Protein 5Y7F (pdb70)

Organism: Talaromyces thermophilus (NCBI:txid28565)

InterPro domains:
  IPR009448 UDP-glucose:Glycoprotein Glucosyltransferase [PTHR11226] (3-290)
  IPR029044 Nucleotide-diphospho-sugar transferases [G3DSA:3.90.550.10] (6-268)
  IPR029044 Nucleotide-diphospho-sugar transferases [SSF53448] (5-269)
  IPR040497 Glucosyltransferase 24, catalytic domain [PF18404] (5-272)

Structure (mmCIF, N/CA/C/O backbone):
data_5Y7F
#
_entry.id   5Y7F
#
_cell.length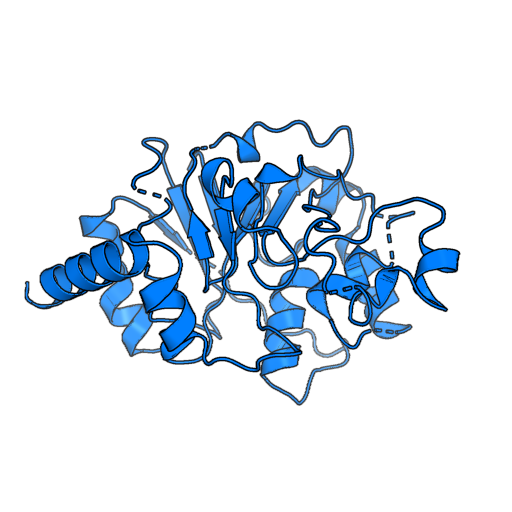_a   45.410
_cell.length_b   46.850
_cell.length_c   131.990
_cell.angle_alpha   90.00
_cell.angle_beta   90.00
_cell.angle_gamma   90.00
#
_symmetry.space_group_name_H-M   'P 21 21 21'
#
loop_
_entity.id
_entity.type
_entity.pdbx_description
1 polymer UGGT
2 non-polymer "URIDINE-5'-DIPHOSPHATE"
3 non-polymer 2-AMINO-2-HYDROXYMETHYL-PROPANE-1,3-DIOL
4 non-polymer 'CALCIUM ION'
5 water water
#
loop_
_atom_site.group_PDB
_atom_site.id
_atom_site.type_symbol
_atom_site.label_atom_id
_atom_site.label_alt_id
_atom_site.label_comp_id
_atom_site.label_asym_id
_atom_site.label_entity_id
_atom_site.label_seq_id
_atom_site.pdbx_PDB_ins_code
_atom_site.Cartn_x
_atom_site.Cartn_y
_atom_site.Cartn_z
_atom_site.occupancy
_atom_site.B_iso_or_equiv
_atom_site.auth_seq_id
_atom_site.auth_comp_id
_atom_site.auth_asym_id
_atom_site.auth_atom_id
_atom_site.pdbx_PDB_model_num
ATOM 1 N N . ALA A 1 3 ? -6.504 19.065 16.347 1.00 16.03 1190 ALA A N 1
ATOM 2 C CA . ALA A 1 3 ? -6.765 17.935 15.418 1.00 14.50 1190 ALA A CA 1
ATOM 3 C C . ALA A 1 3 ? -7.125 16.707 16.214 1.00 13.02 1190 ALA A C 1
ATOM 4 O O . ALA A 1 3 ? -6.668 16.540 17.363 1.00 14.76 1190 ALA A O 1
ATOM 6 N N . ASP A 1 4 ? -7.911 15.832 15.600 1.00 10.96 1191 ASP A N 1
ATOM 7 C CA . ASP A 1 4 ? -8.360 14.594 16.230 1.00 12.12 1191 ASP A CA 1
ATOM 8 C C . ASP A 1 4 ? -7.174 13.642 16.508 1.00 10.96 1191 ASP A C 1
ATOM 9 O O . ASP A 1 4 ? -7.134 12.957 17.546 1.00 12.14 1191 ASP A O 1
ATOM 14 N N . ILE A 1 5 ? -6.265 13.546 15.538 1.00 9.41 1192 ILE A N 1
ATOM 15 C CA . ILE A 1 5 ? -5.100 12.668 15.582 1.00 9.16 1192 ILE A CA 1
ATOM 16 C C . ILE A 1 5 ? -3.863 13.566 15.574 1.00 9.57 1192 ILE A C 1
ATOM 17 O O . ILE A 1 5 ? -3.730 14.459 14.757 1.00 10.35 1192 ILE A O 1
ATOM 22 N N . ASN A 1 6 ? -2.980 13.328 16.539 1.00 9.18 1193 ASN A N 1
ATOM 23 C CA . ASN A 1 6 ? -1.721 14.059 16.676 1.00 8.60 1193 ASN A CA 1
ATOM 24 C C . ASN A 1 6 ? -0.589 13.066 16.699 1.00 8.31 1193 ASN A C 1
ATOM 25 O O . ASN A 1 6 ? -0.502 12.227 17.606 1.00 9.74 1193 ASN A O 1
ATOM 30 N N . ILE A 1 7 ? 0.294 13.163 15.692 1.00 8.09 1194 ILE A N 1
ATOM 31 C CA . ILE A 1 7 ? 1.405 12.227 15.517 1.00 8.82 1194 ILE A CA 1
ATOM 32 C C . ILE A 1 7 ? 2.701 13.028 15.513 1.00 9.23 1194 ILE A C 1
ATOM 33 O O . ILE A 1 7 ? 2.799 14.079 14.877 1.00 10.12 1194 ILE A O 1
ATOM 38 N N . PHE A 1 8 ? 3.687 12.498 16.237 1.00 9.29 1195 PHE A N 1
ATOM 39 C CA . PHE A 1 8 ? 5.036 13.013 16.293 1.00 11.18 1195 PHE A CA 1
ATOM 40 C C . PHE A 1 8 ? 5.984 12.006 15.651 1.00 9.12 1195 PHE A C 1
ATOM 41 O O . PHE A 1 8 ? 5.811 10.809 15.806 1.00 8.53 1195 PHE A O 1
ATOM 49 N N . SER A 1 9 ? 6.944 12.473 14.857 1.00 9.38 1196 SER A N 1
ATOM 50 C CA . SER A 1 9 ? 7.967 11.593 14.320 1.00 10.27 1196 SER A CA 1
ATOM 51 C C . SER A 1 9 ? 9.242 12.392 14.145 1.00 12.60 1196 SER A C 1
ATOM 52 O O . SER A 1 9 ? 9.254 13.634 14.356 1.00 14.80 1196 SER A O 1
ATOM 55 N N . VAL A 1 10 ? 10.313 11.706 13.751 1.00 12.74 1197 VAL A N 1
ATOM 56 C CA . VAL A 1 10 ? 11.606 12.339 13.480 1.00 12.74 1197 VAL A CA 1
ATOM 57 C C . VAL A 1 10 ? 12.152 11.736 12.207 1.00 12.82 1197 VAL A C 1
ATOM 58 O O . VAL A 1 10 ? 12.028 10.541 12.019 1.00 11.86 1197 VAL A O 1
ATOM 62 N N . ALA A 1 11 ? 12.778 12.547 11.364 1.00 12.92 1198 ALA A N 1
ATOM 63 C CA . ALA A 1 11 ? 13.550 12.067 10.238 1.00 13.91 1198 ALA A CA 1
ATOM 64 C C . ALA A 1 11 ? 14.846 12.846 10.179 1.00 15.41 1198 ALA A C 1
ATOM 65 O O . ALA A 1 11 ? 14.878 14.050 9.907 1.00 19.71 1198 ALA A O 1
ATOM 67 N N . SER A 1 12 ? 15.913 12.129 10.435 1.00 13.07 1199 SER A N 1
ATOM 68 C CA . SER A 1 12 ? 17.246 12.636 10.299 1.00 12.58 1199 SER A CA 1
ATOM 69 C C . SER A 1 12 ? 17.943 11.675 9.337 1.00 12.38 1199 SER A C 1
ATOM 70 O O . SER A 1 12 ? 18.133 10.503 9.636 1.00 14.43 1199 SER A O 1
ATOM 73 N N . GLY A 1 13 ? 18.235 12.164 8.130 1.00 11.69 1200 GLY A N 1
ATOM 74 C CA . GLY A 1 13 ? 18.816 11.346 7.050 1.00 11.84 1200 GLY A CA 1
ATOM 75 C C . GLY A 1 13 ? 17.866 11.330 5.874 1.00 11.27 1200 GLY A C 1
ATOM 76 O O . GLY A 1 13 ? 16.627 11.434 6.017 1.00 11.79 1200 GLY A O 1
ATOM 77 N N . HIS A 1 14 ? 18.445 11.260 4.692 1.00 10.50 1201 HIS A N 1
ATOM 78 C CA . HIS A 1 14 ? 17.696 11.359 3.430 1.00 10.12 1201 HIS A CA 1
ATOM 79 C C . HIS A 1 14 ? 16.623 10.280 3.303 1.00 9.94 1201 HIS A C 1
ATOM 80 O O . HIS A 1 14 ? 15.457 10.579 2.960 1.00 10.14 1201 HIS A O 1
ATOM 87 N N . LEU A 1 15 ? 17.010 9.041 3.517 1.00 9.61 1202 LEU A N 1
ATOM 88 C CA . LEU A 1 15 ? 16.076 7.924 3.391 1.00 10.27 1202 LEU A CA 1
ATOM 89 C C . LEU A 1 15 ? 14.972 8.048 4.435 1.00 10.03 1202 LEU A C 1
ATOM 90 O O . LEU A 1 15 ? 13.807 7.791 4.119 1.00 9.07 1202 LEU A O 1
ATOM 95 N N . TYR A 1 16 ? 15.308 8.371 5.681 1.00 9.73 1203 TYR A N 1
ATOM 96 C CA . TYR A 1 16 ? 14.245 8.594 6.692 1.00 9.31 1203 TYR A CA 1
ATOM 97 C C . TYR A 1 16 ? 13.292 9.686 6.312 1.00 9.30 1203 TYR A C 1
ATOM 98 O O . TYR A 1 16 ? 12.109 9.554 6.590 1.00 9.28 1203 TYR A O 1
ATOM 107 N N . GLU A 1 17 ? 13.760 10.751 5.666 1.00 8.37 1204 GLU A N 1
ATOM 108 C CA . GLU A 1 17 ? 12.849 11.798 5.196 1.00 9.21 1204 GLU A CA 1
ATOM 109 C C . GLU A 1 17 ? 11.925 11.271 4.121 1.00 9.44 1204 GLU A C 1
ATOM 110 O O . GLU A 1 17 ? 10.718 11.561 4.115 1.00 9.17 1204 GLU A O 1
ATOM 116 N N . ARG A 1 18 ? 12.463 10.483 3.192 1.00 9.31 1205 ARG A N 1
ATOM 117 C CA . ARG A 1 18 ? 11.650 9.920 2.125 1.00 8.96 1205 ARG A CA 1
ATOM 118 C C . ARG A 1 18 ? 10.565 9.005 2.732 1.00 8.96 1205 ARG A C 1
ATOM 119 O O . ARG A 1 18 ? 9.380 9.034 2.355 1.00 9.74 1205 ARG A O 1
ATOM 135 N N . LEU A 1 20 ? 9.423 9.114 5.860 1.00 7.87 1207 LEU A N 1
ATOM 136 C CA . LEU A 1 20 ? 8.494 9.898 6.671 1.00 8.49 1207 LEU A CA 1
ATOM 137 C C . LEU A 1 20 ? 7.375 10.471 5.803 1.00 8.52 1207 LEU A C 1
ATOM 138 O O . LEU A 1 20 ? 6.215 10.435 6.197 1.00 7.67 1207 LEU A O 1
ATOM 143 N N . ASN A 1 21 ? 7.687 10.992 4.626 1.00 8.60 1208 ASN A N 1
ATOM 144 C CA . ASN A 1 21 ? 6.635 11.500 3.766 1.00 8.68 1208 ASN A CA 1
ATOM 145 C C . ASN A 1 21 ? 5.649 10.381 3.446 1.00 7.96 1208 ASN A C 1
ATOM 146 O O . ASN A 1 21 ? 4.435 10.617 3.434 1.00 8.27 1208 ASN A O 1
ATOM 151 N N . ILE A 1 22 ? 6.147 9.193 3.160 1.00 7.25 1209 ILE A N 1
ATOM 152 C CA . ILE A 1 22 ? 5.303 8.036 2.866 1.00 7.50 1209 ILE A CA 1
ATOM 153 C C . ILE A 1 22 ? 4.469 7.638 4.081 1.00 8.37 1209 ILE A C 1
ATOM 154 O O . ILE A 1 22 ? 3.286 7.299 3.926 1.00 8.98 1209 ILE A O 1
ATOM 175 N N . VAL A 1 25 ? 1.561 10.063 4.340 1.00 8.30 1212 VAL A N 1
ATOM 176 C CA . VAL A 1 25 ? 0.578 9.738 3.324 1.00 8.12 1212 VAL A CA 1
ATOM 177 C C . VAL A 1 25 ? -0.213 8.511 3.754 1.00 8.24 1212 VAL A C 1
ATOM 178 O O . VAL A 1 25 ? -1.473 8.503 3.613 1.00 8.62 1212 VAL A O 1
ATOM 182 N N . SER A 1 26 ? 0.450 7.481 4.244 1.00 7.92 1213 SER A N 1
ATOM 183 C CA . SER A 1 26 ? -0.248 6.269 4.645 1.00 8.50 1213 SER A CA 1
ATOM 184 C C . SER A 1 26 ? -1.302 6.543 5.735 1.00 9.48 1213 SER A C 1
ATOM 185 O O . SER A 1 26 ? -2.393 5.925 5.725 1.00 9.63 1213 SER A O 1
ATOM 188 N N . VAL A 1 27 ? -1.002 7.451 6.661 1.00 7.90 1214 VAL A N 1
ATOM 189 C CA . VAL A 1 27 ? -1.991 7.851 7.661 1.00 8.58 1214 VAL A CA 1
ATOM 190 C C . VAL A 1 27 ? -3.227 8.427 6.986 1.00 8.48 1214 VAL A C 1
ATOM 191 O O . VAL A 1 27 ? -4.367 8.077 7.321 1.00 9.44 1214 VAL A O 1
ATOM 203 N N . LYS A 1 29 ? -4.353 8.123 4.014 1.00 9.20 1216 LYS A N 1
ATOM 204 C CA . LYS A 1 29 ? -5.103 7.142 3.187 1.00 11.21 1216 LYS A CA 1
ATOM 205 C C . LYS A 1 29 ? -6.086 6.341 4.004 1.00 10.60 1216 LYS A C 1
ATOM 206 O O . LYS A 1 29 ? -7.006 5.712 3.453 1.00 11.95 1216 LYS A O 1
ATOM 212 N N . HIS A 1 30 ? -5.897 6.296 5.327 1.00 9.89 1217 HIS A N 1
ATOM 213 C CA . HIS A 1 30 ? -6.649 5.403 6.223 1.00 10.41 1217 HIS A CA 1
ATOM 214 C C . HIS A 1 30 ? -7.455 6.116 7.295 1.00 9.43 1217 HIS A C 1
ATOM 215 O O . HIS A 1 30 ? -8.008 5.460 8.175 1.00 11.25 1217 HIS A O 1
ATOM 222 N N . THR A 1 31 ? -7.571 7.437 7.220 1.00 8.56 1218 THR A N 1
ATOM 223 C CA . THR A 1 31 ? -8.459 8.184 8.100 1.00 9.85 1218 THR A CA 1
ATOM 224 C C . THR A 1 31 ? -9.056 9.357 7.378 1.00 10.66 1218 THR A C 1
ATOM 225 O O . THR A 1 31 ? -8.457 9.906 6.438 1.00 11.91 1218 THR A O 1
ATOM 229 N N . LYS A 1 32 ? -10.251 9.735 7.824 1.00 10.69 1219 LYS A N 1
ATOM 230 C CA . LYS A 1 32 ? -10.842 11.000 7.412 1.00 10.91 1219 LYS A CA 1
ATOM 231 C C . LYS A 1 32 ? -11.064 11.920 8.609 1.00 10.64 1219 LYS A C 1
ATOM 232 O O . LYS A 1 32 ? -11.672 12.983 8.498 1.00 12.57 1219 LYS A O 1
ATOM 238 N N . HIS A 1 33 ? -10.489 11.545 9.748 1.00 10.00 1220 HIS A N 1
ATOM 239 C CA . HIS A 1 33 ? -10.356 12.434 10.874 1.00 11.45 1220 HIS A CA 1
ATOM 240 C C . HIS A 1 33 ? -9.306 13.487 10.570 1.00 11.01 1220 HIS A C 1
ATOM 241 O O . HIS A 1 33 ? -8.443 13.313 9.672 1.00 12.33 1220 HIS A O 1
ATOM 248 N N . SER A 1 34 ? -9.356 14.585 11.294 1.00 11.91 1221 SER A N 1
ATOM 249 C CA . SER A 1 34 ? -8.307 15.594 11.179 1.00 10.82 1221 SER A CA 1
ATOM 250 C C . SER A 1 34 ? -7.000 15.072 11.797 1.00 10.64 1221 SER A C 1
ATOM 251 O O . SER A 1 34 ? -7.009 14.376 12.809 1.00 10.16 1221 SER A O 1
ATOM 254 N N . VAL A 1 35 ? -5.886 15.488 11.193 1.00 9.92 1222 VAL A N 1
ATOM 255 C CA . VAL A 1 35 ? -4.556 15.012 11.565 1.00 9.97 1222 VAL A CA 1
ATOM 256 C C . VAL A 1 35 ? -3.602 16.181 11.648 1.00 9.61 1222 VAL A C 1
ATOM 257 O O . VAL A 1 35 ? -3.530 16.995 10.710 1.00 9.86 1222 VAL A O 1
ATOM 261 N N . LYS A 1 36 ? -2.840 16.215 12.744 1.00 9.02 1223 LYS A N 1
ATOM 262 C CA . LYS A 1 36 ? -1.724 17.142 12.907 1.00 9.42 1223 LYS A CA 1
ATOM 263 C C . LYS A 1 36 ? -0.451 16.368 13.151 1.00 9.60 1223 LYS A C 1
ATOM 264 O O . LYS A 1 36 ? -0.414 15.489 14.014 1.00 9.23 1223 LYS A O 1
ATOM 270 N N . PHE A 1 37 ? 0.599 16.719 12.390 1.00 9.09 1224 PHE A N 1
ATOM 271 C CA . PHE A 1 37 ? 1.939 16.174 12.608 1.00 9.00 1224 PHE A CA 1
ATOM 272 C C . PHE A 1 37 ? 2.800 17.173 13.352 1.00 9.37 1224 PHE A C 1
ATOM 273 O O . PHE A 1 37 ? 2.728 18.378 13.078 1.00 10.92 1224 PHE A O 1
ATOM 281 N N . TRP A 1 38 ? 3.598 16.653 14.276 1.00 9.20 1225 TRP A N 1
ATOM 282 C CA . TRP A 1 38 ? 4.487 17.449 15.102 1.00 10.13 1225 TRP A CA 1
ATOM 283 C C . TRP A 1 38 ? 5.907 17.011 14.852 1.00 10.57 1225 TRP A C 1
ATOM 284 O O . TRP A 1 38 ? 6.228 15.823 14.934 1.00 11.48 1225 TRP A O 1
ATOM 295 N N . PHE A 1 39 ? 6.767 17.989 14.551 1.00 11.39 1226 PHE A N 1
ATOM 296 C CA . PHE A 1 39 ? 8.151 17.739 14.211 1.00 14.08 1226 PHE A CA 1
ATOM 297 C C . PHE A 1 39 ? 9.088 18.593 15.075 1.00 13.46 1226 PHE A C 1
ATOM 298 O O . PHE A 1 39 ? 8.738 19.684 15.505 1.00 16.80 1226 PHE A O 1
ATOM 306 N N . ILE A 1 40 ? 10.264 18.086 15.304 1.00 15.70 1227 ILE A N 1
ATOM 307 C CA . ILE A 1 40 ? 11.240 18.794 16.123 1.00 15.32 1227 ILE A CA 1
ATOM 308 C C . ILE A 1 40 ? 12.108 19.604 15.151 1.00 13.93 1227 ILE A C 1
ATOM 309 O O . ILE A 1 40 ? 12.741 18.996 14.285 1.00 15.30 1227 ILE A O 1
ATOM 314 N N . GLU A 1 41 ? 12.145 20.933 15.344 1.00 14.98 1228 GLU A N 1
ATOM 315 C CA . GLU A 1 41 ? 12.816 21.891 14.451 1.00 16.94 1228 GLU A CA 1
ATOM 316 C C . GLU A 1 41 ? 14.243 21.451 14.071 1.00 19.19 1228 GLU A C 1
ATOM 317 O O . GLU A 1 41 ? 14.566 21.376 12.883 1.00 21.65 1228 GLU A O 1
ATOM 323 N N . GLN A 1 42 ? 15.022 21.032 15.064 1.00 19.55 1229 GLN A N 1
ATOM 324 C CA . GLN A 1 42 ? 16.472 20.732 14.877 1.00 24.98 1229 GLN A CA 1
ATOM 325 C C . GLN A 1 42 ? 16.688 19.651 13.808 1.00 25.02 1229 GLN A C 1
ATOM 326 O O . GLN A 1 42 ? 17.684 19.669 13.046 1.00 25.08 1229 GLN A O 1
ATOM 332 N N . PHE A 1 43 ? 15.708 18.733 13.736 1.00 19.27 1230 PHE A N 1
ATOM 333 C CA . PHE A 1 43 ? 15.742 17.602 12.821 1.00 18.93 1230 PHE A CA 1
ATOM 334 C C . PHE A 1 43 ? 14.988 17.831 11.523 1.00 18.99 1230 PHE A C 1
ATOM 335 O O . PHE A 1 43 ? 14.699 16.874 10.824 1.00 17.63 1230 PHE A O 1
ATOM 343 N N . LEU A 1 44 ? 14.679 19.087 11.193 1.00 16.11 1231 LEU A N 1
ATOM 344 C CA . LEU A 1 44 ? 14.092 19.433 9.890 1.00 17.76 1231 LEU A CA 1
ATOM 345 C C . LEU A 1 44 ? 15.185 20.016 8.960 1.00 18.75 1231 LEU A C 1
ATOM 346 O O . LEU A 1 44 ? 15.787 21.052 9.279 1.00 21.80 1231 LEU A O 1
ATOM 351 N N . SER A 1 45 ? 15.441 19.326 7.848 1.00 17.01 1232 SER A N 1
ATOM 352 C CA . SER A 1 45 ? 16.357 19.781 6.792 1.00 15.81 1232 SER A CA 1
ATOM 353 C C . SER A 1 45 ? 15.746 20.793 5.835 1.00 14.48 1232 SER A C 1
ATOM 354 O O . SER A 1 45 ? 14.524 20.887 5.739 1.00 14.03 1232 SER A O 1
ATOM 357 N N . PRO A 1 46 ? 16.583 21.526 5.076 1.00 12.98 1233 PRO A N 1
ATOM 358 C CA . PRO A 1 46 ? 15.994 22.520 4.181 1.00 13.05 1233 PRO A CA 1
ATOM 359 C C . PRO A 1 46 ? 15.105 21.924 3.110 1.00 12.71 1233 PRO A C 1
ATOM 360 O O . PRO A 1 46 ? 14.020 22.485 2.862 1.00 13.90 1233 PRO A O 1
ATOM 364 N N . SER A 1 47 ? 15.503 20.778 2.532 1.00 13.55 1234 SER A N 1
ATOM 365 C CA . SER A 1 47 ? 14.692 20.141 1.497 1.00 15.50 1234 SER A CA 1
ATOM 366 C C . SER A 1 47 ? 13.333 19.725 2.069 1.00 14.26 1234 SER A C 1
ATOM 367 O O . SER A 1 47 ? 12.291 19.942 1.441 1.00 14.40 1234 SER A O 1
ATOM 370 N N . PHE A 1 48 ? 13.340 19.142 3.253 1.00 12.81 1235 PHE A N 1
ATOM 371 C CA . PHE A 1 48 ? 12.100 18.618 3.826 1.00 12.45 1235 PHE A CA 1
ATOM 372 C C . PHE A 1 48 ? 11.165 19.762 4.160 1.00 11.81 1235 PHE A C 1
ATOM 373 O O . PHE A 1 48 ? 9.960 19.694 3.889 1.00 12.01 1235 PHE A O 1
ATOM 381 N N . LYS A 1 49 ? 11.707 20.818 4.745 1.00 12.83 1236 LYS A N 1
ATOM 382 C CA . LYS A 1 49 ? 10.924 21.983 5.079 1.00 13.82 1236 LYS A CA 1
ATOM 383 C C . LYS A 1 49 ? 10.299 22.646 3.866 1.00 15.60 1236 LYS A C 1
ATOM 384 O O . LYS A 1 49 ? 9.174 23.168 3.957 1.00 16.65 1236 LYS A O 1
ATOM 390 N N . LYS A 1 50 ? 11.034 22.653 2.759 1.00 14.77 1237 LYS A N 1
ATOM 391 C CA . LYS A 1 50 ? 10.537 23.239 1.513 1.00 16.28 1237 LYS A CA 1
ATOM 392 C C . LYS A 1 50 ? 9.319 22.477 0.963 1.00 14.16 1237 LYS A C 1
ATOM 393 O O . LYS A 1 50 ? 8.355 23.103 0.489 1.00 16.08 1237 LYS A O 1
ATOM 399 N N . PHE A 1 51 ? 9.378 21.142 1.038 1.00 11.81 1238 PHE A N 1
ATOM 400 C CA . PHE A 1 51 ? 8.361 20.289 0.441 1.00 13.02 1238 PHE A CA 1
ATOM 401 C C . PHE A 1 51 ? 7.135 20.142 1.349 1.00 12.50 1238 PHE A C 1
ATOM 402 O O . PHE A 1 51 ? 6.020 19.961 0.857 1.00 12.82 1238 PHE A O 1
ATOM 410 N N . LEU A 1 52 ? 7.332 20.283 2.656 1.00 11.48 1239 LEU A N 1
ATOM 411 C CA . LEU A 1 52 ? 6.297 19.976 3.631 1.00 12.51 1239 LEU A CA 1
ATOM 412 C C . LEU A 1 52 ? 4.978 20.726 3.398 1.00 12.85 1239 LEU A C 1
ATOM 413 O O . LEU A 1 52 ? 3.910 20.097 3.420 1.00 12.05 1239 LEU A O 1
ATOM 418 N N . PRO A 1 53 ? 5.019 22.034 3.139 1.00 12.16 1240 PRO A N 1
ATOM 419 C CA . PRO A 1 53 ? 3.731 22.722 2.917 1.00 13.77 1240 PRO A CA 1
ATOM 420 C C . PRO A 1 53 ? 2.991 22.177 1.711 1.00 13.09 1240 PRO A C 1
ATOM 421 O O . PRO A 1 53 ? 1.741 22.177 1.734 1.00 15.16 1240 PRO A O 1
ATOM 425 N N . HIS A 1 54 ? 3.702 21.766 0.663 1.00 12.56 1241 HIS A N 1
ATOM 426 C CA . HIS A 1 54 ? 3.034 21.165 -0.503 1.00 13.02 1241 HIS A CA 1
ATOM 427 C C . HIS A 1 54 ? 2.355 19.859 -0.120 1.00 12.58 1241 HIS A C 1
ATOM 428 O O . HIS A 1 54 ? 1.230 19.562 -0.543 1.00 12.42 1241 HIS A O 1
ATOM 435 N N . LEU A 1 55 ? 3.037 19.049 0.661 1.00 12.07 1242 LEU A N 1
ATOM 436 C CA . LEU A 1 55 ? 2.475 17.781 1.106 1.00 11.69 1242 LEU A CA 1
ATOM 437 C C . LEU A 1 55 ? 1.227 18.071 1.940 1.00 11.87 1242 LEU A C 1
ATOM 438 O O . LEU A 1 55 ? 0.202 17.364 1.820 1.00 12.06 1242 LEU A O 1
ATOM 443 N N . ALA A 1 56 ? 1.294 19.073 2.813 1.00 11.62 1243 ALA A N 1
ATOM 444 C CA . ALA A 1 56 ? 0.143 19.441 3.659 1.00 12.61 1243 ALA A CA 1
ATOM 445 C C . ALA A 1 56 ? -1.079 19.888 2.857 1.00 13.52 1243 ALA A C 1
ATOM 446 O O . ALA A 1 56 ? -2.203 19.497 3.173 1.00 14.39 1243 ALA A O 1
ATOM 448 N N . LYS A 1 57 ? -0.868 20.686 1.819 1.00 13.07 1244 LYS A N 1
ATOM 449 C CA . LYS A 1 57 ? -1.980 21.185 1.009 1.00 14.86 1244 LYS A CA 1
ATOM 450 C C . LYS A 1 57 ? -2.581 20.103 0.148 1.00 15.17 1244 LYS A C 1
ATOM 451 O O . LYS A 1 57 ? -3.737 20.215 -0.247 1.00 19.83 1244 LYS A O 1
ATOM 457 N N . GLU A 1 58 ? -1.826 19.056 -0.158 1.00 11.56 1245 GLU A N 1
ATOM 458 C CA . GLU A 1 58 ? -2.308 17.944 -0.948 1.00 10.88 1245 GLU A CA 1
ATOM 459 C C . GLU A 1 58 ? -3.052 16.948 -0.060 1.00 10.80 1245 GLU A C 1
ATOM 460 O O . GLU A 1 58 ? -4.127 16.481 -0.414 1.00 11.36 1245 GLU A O 1
ATOM 466 N N . TYR A 1 59 ? -2.446 16.589 1.082 1.00 10.05 1246 TYR A N 1
ATOM 467 C CA . TYR A 1 59 ? -2.892 15.463 1.899 1.00 10.36 1246 TYR A CA 1
ATOM 468 C C . TYR A 1 59 ? -3.727 15.894 3.102 1.00 9.49 1246 TYR A C 1
ATOM 469 O O . TYR A 1 59 ? -4.233 15.046 3.830 1.00 11.64 1246 TYR A O 1
ATOM 478 N N . GLY A 1 60 ? -3.918 17.193 3.274 1.00 10.09 1247 GLY A N 1
ATOM 479 C CA . GLY A 1 60 ? -4.947 17.671 4.192 1.00 10.72 1247 GLY A CA 1
ATOM 480 C C . GLY A 1 60 ? -4.641 17.576 5.677 1.00 11.33 1247 GLY A C 1
ATOM 481 O O . GLY A 1 60 ? -5.528 17.440 6.474 1.00 16.51 1247 GLY A O 1
ATOM 482 N N . PHE A 1 61 ? -3.372 17.603 6.044 1.00 10.63 1248 PHE A N 1
ATOM 483 C CA . PHE A 1 61 ? -2.974 17.608 7.442 1.00 9.99 1248 PHE A CA 1
ATOM 484 C C . PHE A 1 61 ? -2.455 18.994 7.822 1.00 10.32 1248 PHE A C 1
ATOM 485 O O . PHE A 1 61 ? -2.086 19.786 6.985 1.00 12.77 1248 PHE A O 1
ATOM 493 N N . SER A 1 62 ? -2.423 19.246 9.122 1.00 10.90 1249 SER A N 1
ATOM 494 C CA . SER A 1 62 ? -1.730 20.401 9.653 1.00 11.89 1249 SER A CA 1
ATOM 495 C C . SER A 1 62 ? -0.427 19.915 10.326 1.00 10.70 1249 SER A C 1
ATOM 496 O O . SER A 1 62 ? -0.182 18.712 10.478 1.00 10.41 1249 SER A O 1
ATOM 499 N N . TYR A 1 63 ? 0.431 20.863 10.680 1.00 11.71 1250 TYR A N 1
ATOM 500 C CA . TYR A 1 63 ? 1.671 20.523 11.304 1.00 11.80 1250 TYR A CA 1
ATOM 501 C C . TYR A 1 63 ? 2.201 21.698 12.131 1.00 12.03 1250 TYR A C 1
ATOM 502 O O . TYR A 1 63 ? 1.807 22.856 11.948 1.00 13.06 1250 TYR A O 1
ATOM 511 N N . GLU A 1 64 ? 3.052 21.360 13.086 1.00 12.60 1251 GLU A N 1
ATOM 512 C CA . GLU A 1 64 ? 3.685 22.345 13.944 1.00 14.23 1251 GLU A CA 1
ATOM 513 C C . GLU A 1 64 ? 5.069 21.853 14.315 1.00 13.83 1251 GLU A C 1
ATOM 514 O O . GLU A 1 64 ? 5.309 20.650 14.513 1.00 13.80 1251 GLU A O 1
ATOM 528 N N . VAL A 1 66 ? 8.237 21.999 17.024 1.00 17.78 1253 VAL A N 1
ATOM 529 C CA . VAL A 1 66 ? 8.604 22.214 18.412 1.00 18.56 1253 VAL A CA 1
ATOM 530 C C . VAL A 1 66 ? 10.117 22.423 18.433 1.00 16.93 1253 VAL A C 1
ATOM 531 O O . VAL A 1 66 ? 10.857 21.892 17.586 1.00 16.67 1253 VAL A O 1
ATOM 535 N N . THR A 1 67 ? 10.559 23.230 19.379 1.00 17.51 1254 THR A N 1
ATOM 536 C CA . THR A 1 67 ? 11.982 23.451 19.577 1.00 17.85 1254 THR A CA 1
ATOM 537 C C . THR A 1 67 ? 12.258 23.018 20.970 1.00 20.39 1254 THR A C 1
ATOM 538 O O . THR A 1 67 ? 11.574 23.432 21.879 1.00 24.68 1254 THR A O 1
ATOM 542 N N . TYR A 1 68 ? 13.249 22.181 21.162 1.00 22.18 1255 TYR A N 1
ATOM 543 C CA . TYR A 1 68 ? 13.642 21.849 22.523 1.00 22.18 1255 TYR A CA 1
ATOM 544 C C . TYR A 1 68 ? 15.088 21.450 22.450 1.00 23.30 1255 TYR A C 1
ATOM 545 O O . TYR A 1 68 ? 15.470 20.519 21.734 1.00 22.27 1255 TYR A O 1
ATOM 554 N N . LYS A 1 69 ? 15.900 22.216 23.147 1.00 24.09 1256 LYS A N 1
ATOM 555 C CA . LYS A 1 69 ? 17.315 21.961 23.197 1.00 24.87 1256 LYS A CA 1
ATOM 556 C C . LYS A 1 69 ? 17.587 20.926 24.274 1.00 22.87 1256 LYS A C 1
ATOM 557 O O . LYS A 1 69 ? 16.989 20.943 25.344 1.00 19.58 1256 LYS A O 1
ATOM 563 N N . TRP A 1 70 ? 18.492 20.010 23.959 1.00 24.46 1257 TRP A N 1
ATOM 564 C CA . TRP A 1 70 ? 18.874 18.972 24.908 1.00 23.16 1257 TRP A CA 1
ATOM 565 C C . TRP A 1 70 ? 19.387 19.726 26.136 1.00 20.41 1257 TRP A C 1
ATOM 566 O O . TRP A 1 70 ? 20.224 20.608 25.980 1.00 24.21 1257 TRP A O 1
ATOM 577 N N . PRO A 1 71 ? 18.875 19.410 27.342 1.00 18.23 1258 PRO A N 1
ATOM 578 C CA . PRO A 1 71 ? 19.265 20.262 28.488 1.00 20.66 1258 PRO A CA 1
ATOM 579 C C . PRO A 1 71 ? 20.744 20.132 28.833 1.00 22.61 1258 PRO A C 1
ATOM 580 O O . PRO A 1 71 ? 21.313 19.051 28.730 1.00 19.27 1258 PRO A O 1
ATOM 584 N N . HIS A 1 72 ? 21.348 21.237 29.255 1.00 22.57 1259 HIS A N 1
ATOM 585 C CA . HIS A 1 72 ? 22.795 21.267 29.548 1.00 22.13 1259 HIS A CA 1
ATOM 586 C C . HIS A 1 72 ? 23.250 20.231 30.574 1.00 21.89 1259 HIS A C 1
ATOM 587 O O . HIS A 1 72 ? 24.334 19.663 30.453 1.00 25.53 1259 HIS A O 1
ATOM 594 N N . TRP A 1 73 ? 22.405 19.995 31.567 1.00 19.65 1260 TRP A N 1
ATOM 595 C CA . TRP A 1 73 ? 22.697 19.122 32.715 1.00 21.48 1260 TRP A CA 1
ATOM 596 C C . TRP A 1 73 ? 22.476 17.635 32.438 1.00 19.77 1260 TRP A C 1
ATOM 597 O O . TRP A 1 73 ? 22.797 16.789 33.263 1.00 20.00 1260 TRP A O 1
ATOM 608 N N . LEU A 1 74 ? 21.939 17.328 31.257 1.00 17.28 1261 LEU A N 1
ATOM 609 C CA . LEU A 1 74 ? 21.539 15.983 30.920 1.00 18.03 1261 LEU A CA 1
ATOM 610 C C . LEU A 1 74 ? 22.616 15.384 30.015 1.00 17.58 1261 LEU A C 1
ATOM 611 O O . LEU A 1 74 ? 22.927 15.934 28.972 1.00 17.32 1261 LEU A O 1
ATOM 616 N N . ARG A 1 75 ? 23.140 14.219 30.377 1.00 17.24 1262 ARG A N 1
ATOM 617 C CA . ARG A 1 75 ? 24.238 13.596 29.655 1.00 16.55 1262 ARG A CA 1
ATOM 618 C C . ARG A 1 75 ? 23.841 13.540 28.194 1.00 15.89 1262 ARG A C 1
ATOM 619 O O . ARG A 1 75 ? 22.749 13.075 27.885 1.00 17.77 1262 ARG A O 1
ATOM 627 N N . GLY A 1 76 ? 24.707 14.028 27.312 1.00 15.50 1263 GLY A N 1
ATOM 628 C CA . GLY A 1 76 ? 24.429 14.019 25.880 1.00 17.34 1263 GLY A CA 1
ATOM 629 C C . GLY A 1 76 ? 24.725 12.681 25.240 1.00 19.17 1263 GLY A C 1
ATOM 630 O O . GLY A 1 76 ? 25.198 11.730 25.888 1.00 20.28 1263 GLY A O 1
ATOM 631 N N . GLN A 1 77 ? 24.385 12.610 23.955 1.00 18.57 1264 GLN A N 1
ATOM 632 C CA . GLN A 1 77 ? 24.711 11.490 23.103 1.00 19.12 1264 GLN A CA 1
ATOM 633 C C . GLN A 1 77 ? 25.522 11.998 21.915 1.00 21.59 1264 GLN A C 1
ATOM 634 O O . GLN A 1 77 ? 24.989 12.695 21.023 1.00 22.89 1264 GLN A O 1
ATOM 640 N N . ARG A 1 78 ? 26.790 11.578 21.911 1.00 24.36 1265 ARG A N 1
ATOM 641 C CA . ARG A 1 78 ? 27.803 11.941 20.910 1.00 26.49 1265 ARG A CA 1
ATOM 642 C C . ARG A 1 78 ? 27.396 11.397 19.519 1.00 24.67 1265 ARG A C 1
ATOM 643 O O . ARG A 1 78 ? 27.710 11.978 18.481 1.00 28.29 1265 ARG A O 1
ATOM 651 N N . GLU A 1 79 ? 26.667 10.293 19.514 1.00 22.74 1266 GLU A N 1
ATOM 652 C CA . GLU A 1 79 ? 26.293 9.589 18.295 1.00 20.42 1266 GLU A CA 1
ATOM 653 C C . GLU A 1 79 ? 24.902 10.096 17.892 1.00 19.09 1266 GLU A C 1
ATOM 654 O O . GLU A 1 79 ? 23.958 10.071 18.685 1.00 16.54 1266 GLU A O 1
ATOM 660 N N . LYS A 1 80 ? 24.774 10.565 16.662 1.00 18.08 1267 LYS A N 1
ATOM 661 C CA . LYS A 1 80 ? 23.536 11.140 16.190 1.00 18.29 1267 LYS A CA 1
ATOM 662 C C . LYS A 1 80 ? 22.382 10.179 16.324 1.00 16.55 1267 LYS A C 1
ATOM 663 O O . LYS A 1 80 ? 21.288 10.568 16.744 1.00 15.36 1267 LYS A O 1
ATOM 669 N N . GLN A 1 81 ? 22.619 8.919 15.966 1.00 16.68 1268 GLN A N 1
ATOM 670 C CA . GLN A 1 81 ? 21.551 7.939 16.026 1.00 17.42 1268 GLN A CA 1
ATOM 671 C C . GLN A 1 81 ? 20.978 7.851 17.448 1.00 15.75 1268 GLN A C 1
ATOM 672 O O . GLN A 1 81 ? 19.755 7.799 17.635 1.00 16.19 1268 GLN A O 1
ATOM 678 N N . ARG A 1 82 ? 21.846 7.859 18.452 1.00 14.89 1269 ARG A N 1
ATOM 679 C CA . ARG A 1 82 ? 21.416 7.773 19.854 1.00 14.00 1269 ARG A CA 1
ATOM 680 C C . ARG A 1 82 ? 20.788 9.072 20.371 1.00 13.43 1269 ARG A C 1
ATOM 681 O O . ARG A 1 82 ? 19.862 9.055 21.191 1.00 14.06 1269 ARG A O 1
ATOM 689 N N . GLU A 1 83 ? 21.245 10.206 19.857 1.00 13.12 1270 GLU A N 1
ATOM 690 C CA . GLU A 1 83 ? 20.613 11.493 20.165 1.00 13.13 1270 GLU A CA 1
ATOM 691 C C . GLU A 1 83 ? 19.127 11.502 19.695 1.00 12.48 1270 GLU A C 1
ATOM 692 O O . GLU A 1 83 ? 18.215 11.919 20.419 1.00 12.51 1270 GLU A O 1
ATOM 698 N N . ILE A 1 84 ? 18.902 11.007 18.488 1.00 12.66 1271 ILE A N 1
ATOM 699 C CA . ILE A 1 84 ? 17.562 10.898 17.923 1.00 13.28 1271 ILE A CA 1
ATOM 700 C C . ILE A 1 84 ? 16.700 9.978 18.778 1.00 13.14 1271 ILE A C 1
ATOM 701 O O . ILE A 1 84 ? 15.559 10.309 19.150 1.00 12.44 1271 ILE A O 1
ATOM 706 N N . TRP A 1 85 ? 17.254 8.815 19.126 1.00 13.11 1272 TRP A N 1
ATOM 707 C CA . TRP A 1 85 ? 16.493 7.914 19.961 1.00 13.26 1272 TRP A CA 1
ATOM 708 C C . TRP A 1 85 ? 16.172 8.589 21.322 1.00 12.70 1272 TRP A C 1
ATOM 709 O O . TRP A 1 85 ? 15.095 8.403 21.905 1.00 13.98 1272 TRP A O 1
ATOM 720 N N . GLY A 1 86 ? 17.087 9.410 21.839 1.00 13.69 1273 GLY A N 1
ATOM 721 C CA . GLY A 1 86 ? 16.814 10.148 23.038 1.00 11.75 1273 GLY A CA 1
ATOM 722 C C . GLY A 1 86 ? 15.690 11.166 22.930 1.00 12.74 1273 GLY A C 1
ATOM 723 O O . GLY A 1 86 ? 14.863 11.296 23.825 1.00 13.47 1273 GLY A O 1
ATOM 724 N N . TYR A 1 87 ? 15.616 11.850 21.791 1.00 12.16 1274 TYR A N 1
ATOM 725 C CA . TYR A 1 87 ? 14.517 12.777 21.538 1.00 12.25 1274 TYR A CA 1
ATOM 726 C C . TYR A 1 87 ? 13.180 12.081 21.440 1.00 11.49 1274 TYR A C 1
ATOM 727 O O . TYR A 1 87 ? 12.177 12.678 21.703 1.00 12.28 1274 TYR A O 1
ATOM 736 N N . LYS A 1 88 ? 13.158 10.813 21.050 1.00 10.55 1275 LYS A N 1
ATOM 737 C CA . LYS A 1 88 ? 11.911 10.055 21.066 1.00 10.14 1275 LYS A CA 1
ATOM 738 C C . LYS A 1 88 ? 11.328 9.929 22.481 1.00 10.16 1275 LYS A C 1
ATOM 739 O O . LYS A 1 88 ? 10.111 10.025 22.669 1.00 11.04 1275 LYS A O 1
ATOM 745 N N . ILE A 1 89 ? 12.189 9.691 23.478 1.00 10.42 1276 ILE A N 1
ATOM 746 C CA . ILE A 1 89 ? 11.707 9.193 24.777 1.00 10.73 1276 ILE A CA 1
ATOM 747 C C . ILE A 1 89 ? 11.904 10.128 25.972 1.00 10.47 1276 ILE A C 1
ATOM 748 O O . ILE A 1 89 ? 11.175 10.014 26.951 1.00 11.38 1276 ILE A O 1
ATOM 753 N N . LEU A 1 90 ? 12.895 11.010 25.921 1.00 10.02 1277 LEU A N 1
ATOM 754 C CA . LEU A 1 90 ? 13.319 11.707 27.154 1.00 10.39 1277 LEU A CA 1
ATOM 755 C C . LEU A 1 90 ? 12.516 12.952 27.484 1.00 10.91 1277 LEU A C 1
ATOM 756 O O . LEU A 1 90 ? 12.567 13.437 28.614 1.00 11.79 1277 LEU A O 1
ATOM 761 N N . PHE A 1 91 ? 11.761 13.453 26.522 1.00 10.52 1278 PHE A N 1
ATOM 762 C CA . PHE A 1 91 ? 11.203 14.814 26.578 1.00 11.24 1278 PHE A CA 1
ATOM 763 C C . PHE A 1 91 ? 9.699 14.875 26.361 1.00 11.36 1278 PHE A C 1
ATOM 764 O O . PHE A 1 91 ? 9.198 15.914 25.942 1.00 10.40 1278 PHE A O 1
ATOM 772 N N . LEU A 1 92 ? 8.974 13.805 26.677 1.00 12.03 1279 LEU A N 1
ATOM 773 C CA . LEU A 1 92 ? 7.559 13.750 26.319 1.00 11.38 1279 LEU A CA 1
ATOM 774 C C . LEU A 1 92 ? 6.709 14.804 27.043 1.00 11.72 1279 LEU A C 1
ATOM 775 O O . LEU A 1 92 ? 5.676 15.224 26.508 1.00 13.33 1279 LEU A O 1
ATOM 780 N N . ASP A 1 93 ? 7.136 15.177 28.235 1.00 12.12 1280 ASP A N 1
ATOM 781 C CA . ASP A 1 93 ? 6.474 16.234 29.040 1.00 12.90 1280 ASP A CA 1
ATOM 782 C C . ASP A 1 93 ? 6.835 17.656 28.677 1.00 13.28 1280 ASP A C 1
ATOM 783 O O . ASP A 1 93 ? 6.174 18.590 29.166 1.00 14.39 1280 ASP A O 1
ATOM 788 N N . VAL A 1 94 ? 7.825 17.840 27.801 1.00 11.50 1281 VAL A N 1
ATOM 789 C CA . VAL A 1 94 ? 8.329 19.190 27.525 1.00 12.33 1281 VAL A CA 1
ATOM 790 C C . VAL A 1 94 ? 8.375 19.569 26.052 1.00 12.41 1281 VAL A C 1
ATOM 791 O O . VAL A 1 94 ? 8.551 20.745 25.745 1.00 14.76 1281 VAL A O 1
ATOM 795 N N . LEU A 1 95 ? 8.155 18.617 25.141 1.00 11.33 1282 LEU A N 1
ATOM 796 C CA . LEU A 1 95 ? 8.180 18.949 23.709 1.00 11.56 1282 LEU A CA 1
ATOM 797 C C . LEU A 1 95 ? 6.954 19.721 23.259 1.00 12.06 1282 LEU A C 1
ATOM 798 O O . LEU A 1 95 ? 7.072 20.605 22.400 1.00 13.83 1282 LEU A O 1
ATOM 803 N N . PHE A 1 96 ? 5.790 19.397 23.847 1.00 10.35 1283 PHE A N 1
ATOM 804 C CA . PHE A 1 96 ? 4.522 19.795 23.297 1.00 10.97 1283 PHE A CA 1
ATOM 805 C C . PHE A 1 96 ? 3.820 20.841 24.152 1.00 11.02 1283 PHE A C 1
ATOM 806 O O . PHE A 1 96 ? 4.099 20.943 25.347 1.00 12.64 1283 PHE A O 1
ATOM 814 N N . PRO A 1 97 ? 2.867 21.584 23.565 1.00 11.78 1284 PRO A N 1
ATOM 815 C CA . PRO A 1 97 ? 2.115 22.547 24.370 1.00 12.66 1284 PRO A CA 1
ATOM 816 C C . PRO A 1 97 ? 1.363 21.828 25.485 1.00 12.23 1284 PRO A C 1
ATOM 817 O O . PRO A 1 97 ? 0.920 20.699 25.299 1.00 12.70 1284 PRO A O 1
ATOM 821 N N . LEU A 1 98 ? 1.137 22.522 26.602 1.00 11.68 1285 LEU A N 1
ATOM 822 C CA . LEU A 1 98 ? 0.356 21.967 27.698 1.00 11.91 1285 LEU A CA 1
ATOM 823 C C . LEU A 1 98 ? -1.063 21.617 27.333 1.00 12.51 1285 LEU A C 1
ATOM 824 O O . LEU A 1 98 ? -1.647 20.716 27.942 1.00 14.25 1285 LEU A O 1
ATOM 829 N N . SER A 1 99 ? -1.611 22.281 26.313 1.00 12.80 1286 SER A N 1
ATOM 830 C CA . SER A 1 99 ? -2.952 21.963 25.834 1.00 13.96 1286 SER A CA 1
ATOM 831 C C . SER A 1 99 ? -3.068 20.625 25.136 1.00 14.21 1286 SER A C 1
ATOM 832 O O . SER A 1 99 ? -4.155 20.107 25.039 1.00 14.80 1286 SER A O 1
ATOM 835 N N . LEU A 1 100 ? -1.967 20.080 24.626 1.00 11.81 1287 LEU A N 1
ATOM 836 C CA . LEU A 1 100 ? -2.079 18.843 23.840 1.00 11.43 1287 LEU A CA 1
ATOM 837 C C . LEU A 1 100 ? -2.347 17.634 24.754 1.00 10.86 1287 LEU A C 1
ATOM 838 O O . LEU A 1 100 ? -1.528 17.327 25.661 1.00 12.94 1287 LEU A O 1
ATOM 843 N N . ASP A 1 101 ? -3.476 16.976 24.563 1.00 10.71 1288 ASP A N 1
ATOM 844 C CA . ASP A 1 101 ? -3.896 15.906 25.478 1.00 10.82 1288 ASP A CA 1
ATOM 845 C C . ASP A 1 101 ? -3.180 14.591 25.243 1.00 11.31 1288 ASP A C 1
ATOM 846 O O . ASP A 1 101 ? -3.001 13.793 26.161 1.00 12.17 1288 ASP A O 1
ATOM 851 N N . LYS A 1 102 ? -2.801 14.368 23.999 1.00 10.77 1289 LYS A N 1
ATOM 852 C CA . LYS A 1 102 ? -2.334 13.062 23.574 1.00 10.34 1289 LYS A CA 1
ATOM 853 C C . LYS A 1 102 ? -1.545 13.180 22.287 1.00 9.76 1289 LYS A C 1
ATOM 854 O O . LYS A 1 102 ? -1.867 13.985 21.423 1.00 10.27 1289 LYS A O 1
ATOM 860 N N . VAL A 1 103 ? -0.486 12.384 22.188 1.00 9.42 1290 VAL A N 1
ATOM 861 C CA . VAL A 1 103 ? 0.294 12.319 20.964 1.00 8.78 1290 VAL A CA 1
ATOM 862 C C . VAL A 1 103 ? 0.700 10.874 20.736 1.00 8.71 1290 VAL A C 1
ATOM 863 O O . VAL A 1 103 ? 0.879 10.091 21.674 1.00 9.51 1290 VAL A O 1
ATOM 867 N N . ILE A 1 104 ? 0.826 10.532 19.459 1.00 7.86 1291 ILE A N 1
ATOM 868 C CA . ILE A 1 104 ? 1.289 9.197 19.051 1.00 8.37 1291 ILE A CA 1
ATOM 869 C C . ILE A 1 104 ? 2.625 9.366 18.354 1.00 8.28 1291 ILE A C 1
ATOM 870 O O . ILE A 1 104 ? 2.732 10.128 17.400 1.00 8.94 1291 ILE A O 1
ATOM 875 N N . PHE A 1 105 ? 3.634 8.624 18.816 1.00 8.20 1292 PHE A N 1
ATOM 876 C CA . PHE A 1 105 ? 4.896 8.568 18.110 1.00 8.67 1292 PHE A CA 1
ATOM 877 C C . PHE A 1 105 ? 4.783 7.405 17.102 1.00 8.06 1292 PHE A C 1
ATOM 878 O O . PHE A 1 105 ? 4.427 6.292 17.457 1.00 8.52 1292 PHE A O 1
ATOM 886 N N . VAL A 1 106 ? 5.106 7.686 15.844 1.00 7.65 1293 VAL A N 1
ATOM 887 C CA . VAL A 1 106 ? 5.179 6.685 14.770 1.00 8.25 1293 VAL A CA 1
ATOM 888 C C . VAL A 1 106 ? 6.547 6.837 14.122 1.00 7.98 1293 VAL A C 1
ATOM 889 O O . VAL A 1 106 ? 6.938 7.940 13.695 1.00 8.06 1293 VAL A O 1
ATOM 893 N N . ASP A 1 107 ? 7.272 5.720 14.023 1.00 8.38 1294 ASP A N 1
ATOM 894 C CA . ASP A 1 107 ? 8.565 5.728 13.347 1.00 8.84 1294 ASP A CA 1
ATOM 895 C C . ASP A 1 107 ? 8.423 6.234 11.915 1.00 8.48 1294 ASP A C 1
ATOM 896 O O . ASP A 1 107 ? 7.413 6.015 11.246 1.00 8.70 1294 ASP A O 1
ATOM 901 N N . ALA A 1 108 ? 9.484 6.877 11.413 1.00 8.18 1295 ALA A N 1
ATOM 902 C CA . ALA A 1 108 ? 9.472 7.336 10.013 1.00 8.50 1295 ALA A CA 1
ATOM 903 C C . ALA A 1 108 ? 9.394 6.198 9.009 1.00 8.74 1295 ALA A C 1
ATOM 904 O O . ALA A 1 108 ? 8.816 6.362 7.942 1.00 9.29 1295 ALA A O 1
ATOM 906 N N . ASP A 1 109 ? 9.961 5.046 9.354 1.00 9.34 1296 ASP A N 1
ATOM 907 C CA . ASP A 1 109 ? 9.993 3.874 8.459 1.00 9.53 1296 ASP A CA 1
ATOM 908 C C . ASP A 1 109 ? 8.771 2.982 8.645 1.00 10.43 1296 ASP A C 1
ATOM 909 O O . ASP A 1 109 ? 8.899 1.779 8.775 1.00 12.67 1296 ASP A O 1
ATOM 914 N N . GLN A 1 110 ? 7.595 3.592 8.712 1.00 11.32 1297 GLN A N 1
ATOM 915 C CA . GLN A 1 110 ? 6.344 2.881 8.897 1.00 11.13 1297 GLN A CA 1
ATOM 916 C C . GLN A 1 110 ? 5.377 3.068 7.743 1.00 10.91 1297 GLN A C 1
ATOM 917 O O . GLN A 1 110 ? 5.400 4.068 7.027 1.00 12.48 1297 GLN A O 1
ATOM 923 N N . ILE A 1 111 ? 4.490 2.086 7.613 1.00 9.77 1298 ILE A N 1
ATOM 924 C CA . ILE A 1 111 ? 3.330 2.183 6.749 1.00 10.11 1298 ILE A CA 1
ATOM 925 C C . ILE A 1 111 ? 2.135 1.887 7.635 1.00 9.37 1298 ILE A C 1
ATOM 926 O O . ILE A 1 111 ? 2.026 0.812 8.196 1.00 10.39 1298 ILE A O 1
ATOM 931 N N . VAL A 1 112 ? 1.227 2.838 7.711 1.00 8.75 1299 VAL A N 1
ATOM 932 C CA . VAL A 1 112 ? -0.021 2.695 8.448 1.00 9.16 1299 VAL A CA 1
ATOM 933 C C . VAL A 1 112 ? -1.116 2.102 7.547 1.00 9.90 1299 VAL A C 1
ATOM 934 O O . VAL A 1 112 ? -1.219 2.466 6.365 1.00 10.50 1299 VAL A O 1
ATOM 938 N N . ARG A 1 113 ? -1.912 1.195 8.123 1.00 9.92 1300 ARG A N 1
ATOM 939 C CA . ARG A 1 113 ? -3.021 0.526 7.447 1.00 10.23 1300 ARG A CA 1
ATOM 940 C C . ARG A 1 113 ? -4.278 0.524 8.300 1.00 10.89 1300 ARG A C 1
ATOM 941 O O . ARG A 1 113 ? -5.053 -0.414 8.257 1.00 13.49 1300 ARG A O 1
ATOM 949 N N . THR A 1 114 ? -4.474 1.572 9.081 1.00 9.68 1301 THR A N 1
ATOM 950 C CA . THR A 1 114 ? -5.605 1.638 9.991 1.00 10.63 1301 THR A CA 1
ATOM 951 C C . THR A 1 114 ? -5.938 3.081 10.257 1.00 10.36 1301 THR A C 1
ATOM 952 O O . THR A 1 114 ? -5.113 3.959 10.032 1.00 10.03 1301 THR A O 1
ATOM 956 N N . ASP A 1 115 ? -7.128 3.329 10.783 1.00 10.85 1302 ASP A N 1
ATOM 957 C CA . ASP A 1 115 ? -7.513 4.662 11.212 1.00 9.66 1302 ASP A CA 1
ATOM 958 C C . ASP A 1 115 ? -6.806 4.931 12.550 1.00 9.21 1302 ASP A C 1
ATOM 959 O O . ASP A 1 115 ? -7.113 4.298 13.575 1.00 10.44 1302 ASP A O 1
ATOM 972 N N . TYR A 1 117 ? -7.194 7.204 14.590 1.00 10.56 1304 TYR A N 1
ATOM 973 C CA . TYR A 1 117 ? -8.101 7.601 15.671 1.00 10.90 1304 TYR A CA 1
ATOM 974 C C . TYR A 1 117 ? -8.445 6.403 16.545 1.00 10.92 1304 TYR A C 1
ATOM 975 O O . TYR A 1 117 ? -8.728 6.588 17.744 1.00 12.34 1304 TYR A O 1
ATOM 984 N N . ASP A 1 118 ? -8.382 5.176 16.014 1.00 11.40 1305 ASP A N 1
ATOM 985 C CA . ASP A 1 118 ? -8.600 4.014 16.890 1.00 11.82 1305 ASP A CA 1
ATOM 986 C C . ASP A 1 118 ? -7.616 4.024 18.048 1.00 11.72 1305 ASP A C 1
ATOM 987 O O . ASP A 1 118 ? -7.933 3.608 19.163 1.00 12.26 1305 ASP A O 1
ATOM 992 N N . LEU A 1 119 ? -6.383 4.448 17.782 1.00 10.26 1306 LEU A N 1
ATOM 993 C CA . LEU A 1 119 ? -5.367 4.449 18.839 1.00 10.90 1306 LEU A CA 1
ATOM 994 C C . LEU A 1 119 ? -5.586 5.604 19.798 1.00 11.23 1306 LEU A C 1
ATOM 995 O O . LEU A 1 119 ? -5.421 5.466 20.983 1.00 12.45 1306 LEU A O 1
ATOM 1000 N N . VAL A 1 120 ? -6.041 6.738 19.291 1.00 11.39 1307 VAL A N 1
ATOM 1001 C CA . VAL A 1 120 ? -6.404 7.871 20.135 1.00 11.76 1307 VAL A CA 1
ATOM 1002 C C . VAL A 1 120 ? -7.515 7.485 21.154 1.00 13.02 1307 VAL A C 1
ATOM 1003 O O . VAL A 1 120 ? -7.440 7.857 22.318 1.00 16.16 1307 VAL A O 1
ATOM 1007 N N . GLN A 1 121 ? -8.454 6.665 20.708 1.00 13.64 1308 GLN A N 1
ATOM 1008 C CA . GLN A 1 121 ? -9.636 6.263 21.502 1.00 15.55 1308 GLN A CA 1
ATOM 1009 C C . GLN A 1 121 ? -9.333 5.123 22.442 1.00 15.24 1308 GLN A C 1
ATOM 1010 O O . GLN A 1 121 ? -10.147 4.815 23.327 1.00 16.61 1308 GLN A O 1
ATOM 1016 N N . LEU A 1 122 ? -8.195 4.464 22.244 1.00 13.16 1309 LEU A N 1
ATOM 1017 C CA . LEU A 1 122 ? -7.877 3.222 22.982 1.00 12.05 1309 LEU A CA 1
ATOM 1018 C C . LEU A 1 122 ? -7.662 3.521 24.476 1.00 12.45 1309 LEU A C 1
ATOM 1019 O O . LEU A 1 122 ? -6.962 4.470 24.833 1.00 13.13 1309 LEU A O 1
ATOM 1024 N N . ASP A 1 123 ? -8.343 2.787 25.351 1.00 12.59 1310 ASP A N 1
ATOM 1025 C CA . ASP A 1 123 ? -8.258 3.023 26.804 1.00 12.74 1310 ASP A CA 1
ATOM 1026 C C . ASP A 1 123 ? -6.929 2.489 27.349 1.00 11.32 1310 ASP A C 1
ATOM 1027 O O . ASP A 1 123 ? -6.678 1.281 27.330 1.00 12.62 1310 ASP A O 1
ATOM 1032 N N . LEU A 1 124 ? -6.090 3.399 27.865 1.00 11.08 1311 LEU A N 1
ATOM 1033 C CA . LEU A 1 124 ? -4.814 3.012 28.448 1.00 12.57 1311 LEU A CA 1
ATOM 1034 C C . LEU A 1 124 ? -4.927 2.524 29.885 1.00 13.31 1311 LEU A C 1
ATOM 1035 O O . LEU A 1 124 ? -3.946 2.098 30.447 1.00 13.36 1311 LEU A O 1
ATOM 1040 N N . GLU A 1 125 ? -6.138 2.553 30.443 1.00 14.47 1312 GLU A N 1
ATOM 1041 C CA . GLU A 1 125 ? -6.430 1.922 31.748 1.00 15.91 1312 GLU A CA 1
ATOM 1042 C C . GLU A 1 125 ? -5.470 2.408 32.834 1.00 16.60 1312 GLU A C 1
ATOM 1043 O O . GLU A 1 125 ? -4.937 1.611 33.633 1.00 19.00 1312 GLU A O 1
ATOM 1049 N N . GLY A 1 126 ? -5.276 3.735 32.836 1.00 16.20 1313 GLY A N 1
ATOM 1050 C CA . GLY A 1 126 ? -4.486 4.438 33.840 1.00 15.69 1313 GLY A CA 1
ATOM 1051 C C . GLY A 1 126 ? -3.000 4.590 33.535 1.00 16.18 1313 GLY A C 1
ATOM 1052 O O . GLY A 1 126 ? -2.294 5.377 34.199 1.00 18.74 1313 GLY A O 1
ATOM 1053 N N . ALA A 1 127 ? -2.521 3.911 32.504 1.00 13.60 1314 ALA A N 1
ATOM 1054 C CA . ALA A 1 127 ? -1.112 4.010 32.126 1.00 12.30 1314 ALA A CA 1
ATOM 1055 C C . ALA A 1 127 ? -0.892 5.282 31.347 1.00 10.96 1314 ALA A C 1
ATOM 1056 O O . ALA A 1 127 ? -1.763 5.689 30.588 1.00 12.06 1314 ALA A O 1
ATOM 1058 N N . PRO A 1 128 ? 0.293 5.886 31.501 1.00 9.96 1315 PRO A N 1
ATOM 1059 C CA . PRO A 1 128 ? 0.526 7.123 30.760 1.00 10.03 1315 PRO A CA 1
ATOM 1060 C C . PRO A 1 128 ? 0.894 6.909 29.282 1.00 9.65 1315 PRO A C 1
ATOM 1061 O O . PRO A 1 128 ? 0.868 7.855 28.511 1.00 10.86 1315 PRO A O 1
ATOM 1065 N N . TYR A 1 129 ? 1.291 5.705 28.918 1.00 8.86 1316 TYR A N 1
ATOM 1066 C CA . TYR A 1 129 ? 1.576 5.432 27.509 1.00 8.41 1316 TYR A CA 1
ATOM 1067 C C . TYR A 1 129 ? 1.361 3.958 27.200 1.00 8.39 1316 TYR A C 1
ATOM 1068 O O . TYR A 1 129 ? 1.267 3.116 28.091 1.00 9.93 1316 TYR A O 1
ATOM 1077 N N . GLY A 1 130 ? 1.183 3.688 25.907 1.00 7.91 1317 GLY A N 1
ATOM 1078 C CA . GLY A 1 130 ? 0.906 2.355 25.392 1.00 8.74 1317 GLY A CA 1
ATOM 1079 C C . GLY A 1 130 ? 1.835 2.007 24.255 1.00 8.31 1317 GLY A C 1
ATOM 1080 O O . GLY A 1 130 ? 2.103 2.850 23.381 1.00 9.00 1317 GLY A O 1
ATOM 1081 N N . PHE A 1 131 ? 2.361 0.783 24.308 1.00 7.52 1318 PHE A N 1
ATOM 1082 C CA . PHE A 1 131 ? 3.319 0.246 23.332 1.00 8.09 1318 PHE A CA 1
ATOM 1083 C C . PHE A 1 131 ? 2.886 -1.180 22.979 1.00 8.85 1318 PHE A C 1
ATOM 1084 O O . PHE A 1 131 ? 2.218 -1.848 23.775 1.00 9.18 1318 PHE A O 1
ATOM 1092 N N . THR A 1 132 ? 3.301 -1.666 21.818 1.00 8.70 1319 THR A N 1
ATOM 1093 C CA . THR A 1 132 ? 2.984 -3.039 21.382 1.00 8.07 1319 THR A CA 1
ATOM 1094 C C . THR A 1 132 ? 4.065 -3.985 21.881 1.00 8.49 1319 THR A C 1
ATOM 1095 O O . THR A 1 132 ? 5.268 -3.702 21.717 1.00 8.56 1319 THR A O 1
ATOM 1099 N N . PRO A 1 133 ? 3.699 -5.143 22.473 1.00 8.97 1320 PRO A N 1
ATOM 1100 C CA . PRO A 1 133 ? 4.718 -6.156 22.749 1.00 9.19 1320 PRO A CA 1
ATOM 1101 C C . PRO A 1 133 ? 5.495 -6.584 21.506 1.00 9.18 1320 PRO A C 1
ATOM 1102 O O . PRO A 1 133 ? 4.944 -6.605 20.396 1.00 9.54 1320 PRO A O 1
ATOM 1114 N N . CYS A 1 135 ? 6.818 -9.190 18.966 1.00 10.36 1322 CYS A N 1
ATOM 1115 C CA . CYS A 1 135 ? 6.341 -10.497 18.494 1.00 11.12 1322 CYS A CA 1
ATOM 1116 C C . CYS A 1 135 ? 7.205 -11.655 18.947 1.00 11.38 1322 CYS A C 1
ATOM 1117 O O . CYS A 1 135 ? 8.423 -11.589 18.867 1.00 11.48 1322 CYS A O 1
ATOM 1120 N N . ASP A 1 136 ? 6.520 -12.745 19.338 1.00 13.58 1323 ASP A N 1
ATOM 1121 C CA . ASP A 1 136 ? 7.153 -14.056 19.540 1.00 15.19 1323 ASP A CA 1
ATOM 1122 C C . ASP A 1 136 ? 7.002 -14.979 18.342 1.00 15.89 1323 ASP A C 1
ATOM 1123 O O . ASP A 1 136 ? 7.618 -16.040 18.310 1.00 17.11 1323 ASP A O 1
ATOM 1128 N N . SER A 1 137 ? 6.182 -14.608 17.377 1.00 13.70 1324 SER A N 1
ATOM 1129 C CA . SER A 1 137 ? 5.739 -15.587 16.373 1.00 15.85 1324 SER A CA 1
ATOM 1130 C C . SER A 1 137 ? 6.792 -16.127 15.410 1.00 17.36 1324 SER A C 1
ATOM 1131 O O . SER A 1 137 ? 6.713 -17.302 14.998 1.00 20.47 1324 SER A O 1
ATOM 1134 N N . ARG A 1 138 ? 7.742 -15.296 15.003 1.00 16.35 1325 ARG A N 1
ATOM 1135 C CA . ARG A 1 138 ? 8.779 -15.768 14.073 1.00 15.53 1325 ARG A CA 1
ATOM 1136 C C . ARG A 1 138 ? 9.830 -16.559 14.863 1.00 15.66 1325 ARG A C 1
ATOM 1137 O O . ARG A 1 138 ? 10.720 -15.987 15.498 1.00 16.14 1325 ARG A O 1
ATOM 1145 N N . LYS A 1 139 ? 9.722 -17.891 14.825 1.00 18.31 1326 LYS A N 1
ATOM 1146 C CA . LYS A 1 139 ? 10.505 -18.722 15.719 1.00 17.72 1326 LYS A CA 1
ATOM 1147 C C . LYS A 1 139 ? 11.990 -18.763 15.401 1.00 16.13 1326 LYS A C 1
ATOM 1148 O O . LYS A 1 139 ? 12.791 -18.872 16.334 1.00 18.34 1326 LYS A O 1
ATOM 1154 N N . GLU A 1 140 ? 12.361 -18.631 14.107 1.00 17.64 1327 GLU A N 1
ATOM 1155 C CA . GLU A 1 140 ? 13.792 -18.584 13.679 1.00 21.07 1327 GLU A CA 1
ATOM 1156 C C . GLU A 1 140 ? 14.612 -17.477 14.343 1.00 20.68 1327 GLU A C 1
ATOM 1157 O O . GLU A 1 140 ? 15.826 -17.538 14.342 1.00 22.53 1327 GLU A O 1
ATOM 1171 N N . GLU A 1 142 ? 14.414 -16.492 17.602 1.00 18.30 1329 GLU A N 1
AT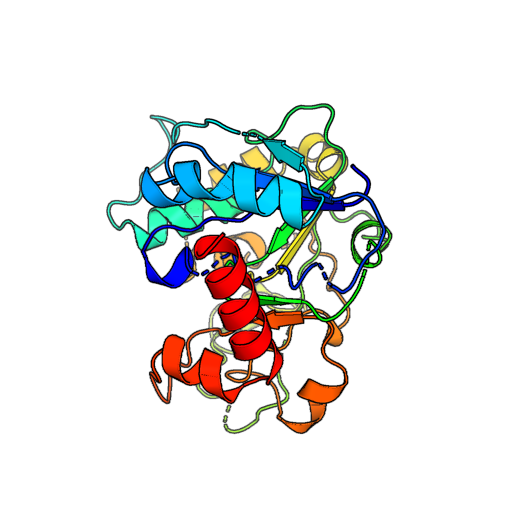OM 1172 C CA . GLU A 1 142 ? 14.498 -16.629 19.046 1.00 17.89 1329 GLU A CA 1
ATOM 1173 C C . GLU A 1 142 ? 15.843 -16.252 19.653 1.00 18.20 1329 GLU A C 1
ATOM 1174 O O . GLU A 1 142 ? 15.874 -15.605 20.698 1.00 18.09 1329 GLU A O 1
ATOM 1180 N N . GLY A 1 143 ? 16.953 -16.593 18.998 1.00 17.63 1330 GLY A N 1
ATOM 1181 C CA . GLY A 1 143 ? 18.261 -16.243 19.541 1.00 18.86 1330 GLY A CA 1
ATOM 1182 C C . GLY A 1 143 ? 18.522 -14.758 19.681 1.00 18.53 1330 GLY A C 1
ATOM 1183 O O . GLY A 1 143 ? 19.333 -14.323 20.518 1.00 21.82 1330 GLY A O 1
ATOM 1184 N N . PHE A 1 144 ? 17.782 -13.979 18.893 1.00 18.08 1331 PHE A N 1
ATOM 1185 C CA . PHE A 1 144 ? 17.883 -12.536 18.915 1.00 15.55 1331 PHE A CA 1
ATOM 1186 C C . PHE A 1 144 ? 16.909 -11.861 19.892 1.00 14.73 1331 PHE A C 1
ATOM 1187 O O . PHE A 1 144 ? 16.989 -10.646 20.064 1.00 15.05 1331 PHE A O 1
ATOM 1195 N N . ARG A 1 145 ? 16.021 -12.623 20.527 1.00 14.73 1332 ARG A N 1
ATOM 1196 C CA . ARG A 1 145 ? 15.055 -12.078 21.502 1.00 14.16 1332 ARG A CA 1
ATOM 1197 C C . ARG A 1 145 ? 15.740 -11.932 22.866 1.00 13.92 1332 ARG A C 1
ATOM 1198 O O . ARG A 1 145 ? 15.513 -12.705 23.793 1.00 14.08 1332 ARG A O 1
ATOM 1206 N N . PHE A 1 146 ? 16.550 -10.882 22.969 1.00 13.50 1333 PHE A N 1
ATOM 1207 C CA . PHE A 1 146 ? 17.421 -10.660 24.119 1.00 14.59 1333 PHE A CA 1
ATOM 1208 C C . PHE A 1 146 ? 16.604 -10.425 25.390 1.00 15.33 1333 PHE A C 1
ATOM 1209 O O . PHE A 1 146 ? 17.068 -10.645 26.492 1.00 16.39 1333 PHE A O 1
ATOM 1217 N N . TRP A 1 147 ? 15.357 -10.003 25.227 1.00 13.39 1334 TRP A N 1
ATOM 1218 C CA . TRP A 1 147 ? 14.475 -9.696 26.344 1.00 14.51 1334 TRP A CA 1
ATOM 1219 C C . TRP A 1 147 ? 13.915 -10.942 27.015 1.00 15.40 1334 TRP A C 1
ATOM 1220 O O . TRP A 1 147 ? 13.261 -10.849 28.049 1.00 16.98 1334 TRP A O 1
ATOM 1231 N N . LYS A 1 148 ? 14.152 -12.111 26.412 1.00 16.89 1335 LYS A N 1
ATOM 1232 C CA . LYS A 1 148 ? 13.824 -13.387 27.036 1.00 20.03 1335 LYS A CA 1
ATOM 1233 C C . LYS A 1 148 ? 15.023 -13.998 27.784 1.00 22.44 1335 LYS A C 1
ATOM 1234 O O . LYS A 1 148 ? 14.876 -15.080 28.352 1.00 25.38 1335 LYS A O 1
ATOM 1240 N N . GLN A 1 149 ? 16.166 -13.288 27.813 1.00 21.44 1336 GLN A N 1
ATOM 1241 C CA . GLN A 1 149 ? 17.432 -13.767 28.398 1.00 24.98 1336 GLN A CA 1
ATOM 1242 C C . GLN A 1 149 ? 17.875 -12.972 29.618 1.00 29.76 1336 GLN A C 1
ATOM 1243 O O . GLN A 1 149 ? 17.471 -11.818 29.832 1.00 31.32 1336 GLN A O 1
ATOM 1249 N N . GLY A 1 150 ? 18.751 -13.591 30.397 1.00 31.34 1337 GLY A N 1
ATOM 1250 C CA . GLY A 1 150 ? 19.573 -12.880 31.385 1.00 32.98 1337 GLY A CA 1
ATOM 1251 C C . GLY A 1 150 ? 18.864 -11.818 32.208 1.00 28.88 1337 GLY A C 1
ATOM 1252 O O . GLY A 1 150 ? 17.883 -12.105 32.926 1.00 31.40 1337 GLY A O 1
ATOM 1253 N N . TYR A 1 151 ? 19.359 -10.592 32.090 1.00 29.19 1338 TYR A N 1
ATOM 1254 C CA . TYR A 1 151 ? 18.850 -9.467 32.848 1.00 26.07 1338 TYR A CA 1
ATOM 1255 C C . TYR A 1 151 ? 17.316 -9.257 32.684 1.00 20.17 1338 TYR A C 1
ATOM 1256 O O . TYR A 1 151 ? 16.578 -9.080 33.672 1.00 17.53 1338 TYR A O 1
ATOM 1265 N N . TRP A 1 152 ? 16.852 -9.294 31.441 1.00 19.77 1339 TRP A N 1
ATOM 1266 C CA . TRP A 1 152 ? 15.482 -8.879 31.139 1.00 16.57 1339 TRP A CA 1
ATOM 1267 C C . TRP A 1 152 ? 14.381 -9.814 31.638 1.00 18.25 1339 TRP A C 1
ATOM 1268 O O . TRP A 1 152 ? 13.349 -9.354 32.102 1.00 18.61 1339 TRP A O 1
ATOM 1279 N N . LYS A 1 153 ? 14.592 -11.126 31.549 1.00 19.85 1340 LYS A N 1
ATOM 1280 C CA . LYS A 1 153 ? 13.566 -12.060 32.019 1.00 23.94 1340 LYS A CA 1
ATOM 1281 C C . LYS A 1 153 ? 13.316 -11.798 33.502 1.00 20.82 1340 LYS A C 1
ATOM 1282 O O . LYS A 1 153 ? 12.161 -11.686 33.930 1.00 22.38 1340 LYS A O 1
ATOM 1288 N N . SER A 1 154 ? 14.403 -11.665 34.275 1.00 18.72 1341 SER A N 1
ATOM 1289 C CA . SER A 1 154 ? 14.306 -11.442 35.710 1.00 21.41 1341 SER A CA 1
ATOM 1290 C C . SER A 1 154 ? 13.710 -10.072 35.978 1.00 19.51 1341 SER A C 1
ATOM 1291 O O . SER A 1 154 ? 12.779 -9.946 36.782 1.00 21.19 1341 SER A O 1
ATOM 1294 N N . HIS A 1 155 ? 14.200 -9.053 35.280 1.00 17.02 1342 HIS A N 1
ATOM 1295 C CA . HIS A 1 155 ? 13.758 -7.683 35.551 1.00 17.83 1342 HIS A CA 1
ATOM 1296 C C . HIS A 1 155 ? 12.262 -7.427 35.264 1.00 17.78 1342 HIS A C 1
ATOM 1297 O O . HIS A 1 155 ? 11.586 -6.704 35.986 1.00 19.09 1342 HIS A O 1
ATOM 1304 N N . LEU A 1 156 ? 11.764 -8.010 34.179 1.00 14.11 1343 LEU A N 1
ATOM 1305 C CA . LEU A 1 156 ? 10.414 -7.712 33.723 1.00 14.37 1343 LEU A CA 1
ATOM 1306 C C . LEU A 1 156 ? 9.326 -8.281 34.617 1.00 13.86 1343 LEU A C 1
ATOM 1307 O O . LEU A 1 156 ? 8.232 -7.747 34.621 1.00 14.12 1343 LEU A O 1
ATOM 1312 N N . ARG A 1 157 ? 9.615 -9.348 35.366 1.00 15.24 1344 ARG A N 1
ATOM 1313 C CA . ARG A 1 157 ? 8.673 -9.919 36.332 1.00 15.28 1344 ARG A CA 1
ATOM 1314 C C . ARG A 1 157 ? 7.292 -10.191 35.704 1.00 13.36 1344 ARG A C 1
ATOM 1315 O O . ARG A 1 157 ? 6.264 -9.952 36.289 1.00 13.67 1344 ARG A O 1
ATOM 1323 N N . GLY A 1 158 ? 7.306 -10.676 34.459 1.00 13.54 1345 GLY A N 1
ATOM 1324 C CA . GLY A 1 158 ? 6.101 -11.047 33.755 1.00 12.93 1345 GLY A CA 1
ATOM 1325 C C . GLY A 1 158 ? 5.490 -9.984 32.859 1.00 12.13 1345 GLY A C 1
ATOM 1326 O O . GLY A 1 158 ? 4.548 -10.247 32.146 1.00 12.14 1345 GLY A O 1
ATOM 1327 N N . ARG A 1 159 ? 6.037 -8.771 32.904 1.00 10.93 1346 ARG A N 1
ATOM 1328 C CA . ARG A 1 159 ? 5.606 -7.706 31.983 1.00 10.83 1346 ARG A CA 1
ATOM 1329 C C . ARG A 1 159 ? 6.212 -7.979 30.622 1.00 10.57 1346 ARG A C 1
ATOM 1330 O O . ARG A 1 159 ? 7.323 -8.477 30.511 1.00 11.55 1346 ARG A O 1
ATOM 1338 N N . PRO A 1 160 ? 5.492 -7.614 29.550 1.00 9.64 1347 PRO A N 1
ATOM 1339 C CA . PRO A 1 160 ? 6.086 -7.747 28.217 1.00 9.96 1347 PRO A CA 1
ATOM 1340 C C . PRO A 1 160 ? 7.234 -6.814 27.991 1.00 9.14 1347 PRO A C 1
ATOM 1341 O O . PRO A 1 160 ? 7.341 -5.768 28.639 1.00 9.61 1347 PRO A O 1
ATOM 1345 N N . TYR A 1 161 ? 8.059 -7.165 26.998 1.00 9.38 1348 TYR A N 1
ATOM 1346 C CA . TYR A 1 161 ? 9.050 -6.233 26.453 1.00 9.14 1348 TYR A CA 1
ATOM 1347 C C . TYR A 1 161 ? 8.457 -5.730 25.131 1.00 9.82 1348 TYR A C 1
ATOM 1348 O O . TYR A 1 161 ? 8.089 -6.510 24.267 1.00 9.47 1348 TYR A O 1
ATOM 1357 N N . HIS A 1 162 ? 8.370 -4.398 25.013 1.00 8.60 1349 HIS A N 1
ATOM 1358 C CA . HIS A 1 162 ? 7.619 -3.735 23.937 1.00 8.47 1349 HIS A CA 1
ATOM 1359 C C . HIS A 1 162 ? 8.549 -3.093 22.907 1.00 7.95 1349 HIS A C 1
ATOM 1360 O O . HIS A 1 162 ? 9.627 -2.618 23.232 1.00 10.05 1349 HIS A O 1
ATOM 1367 N N . ILE A 1 163 ? 8.126 -3.086 21.649 1.00 8.43 1350 ILE A N 1
ATOM 1368 C CA . ILE A 1 163 ? 8.838 -2.401 20.579 1.00 8.91 1350 ILE A CA 1
ATOM 1369 C C . ILE A 1 163 ? 8.493 -0.915 20.609 1.00 8.12 1350 ILE A C 1
ATOM 1370 O O . ILE A 1 163 ? 7.331 -0.529 20.792 1.00 9.48 1350 ILE A O 1
ATOM 1375 N N . SER A 1 164 ? 9.512 -0.061 20.422 1.00 8.53 1351 SER A N 1
ATOM 1376 C CA . SER A 1 164 ? 9.339 1.381 20.565 1.00 8.89 1351 SER A CA 1
ATOM 1377 C C . SER A 1 164 ? 9.081 2.086 19.234 1.00 8.04 1351 SER A C 1
ATOM 1378 O O . SER A 1 164 ? 9.112 3.318 19.190 1.00 8.19 1351 SER A O 1
ATOM 1381 N N . ALA A 1 165 ? 8.730 1.346 18.179 1.00 7.74 1352 ALA A N 1
ATOM 1382 C CA . ALA A 1 165 ? 8.441 1.964 16.895 1.00 8.11 1352 ALA A CA 1
ATOM 1383 C C . ALA A 1 165 ? 7.163 2.792 16.907 1.00 8.43 1352 ALA A C 1
ATOM 1384 O O . ALA A 1 165 ? 7.049 3.782 16.165 1.00 9.87 1352 ALA A O 1
ATOM 1386 N N . LEU A 1 166 ? 6.213 2.418 17.776 1.00 8.04 1353 LEU A N 1
ATOM 1387 C CA . LEU A 1 166 ? 4.897 3.034 17.855 1.00 8.41 1353 LEU A CA 1
ATOM 1388 C C . LEU A 1 166 ? 4.499 3.138 19.310 1.00 8.40 1353 LEU A C 1
ATOM 1389 O O . LEU A 1 166 ? 4.563 2.149 20.051 1.00 8.84 1353 LEU A O 1
ATOM 1394 N N . TYR A 1 167 ? 4.061 4.321 19.736 1.00 7.41 1354 TYR A N 1
ATOM 1395 C CA . TYR A 1 167 ? 3.517 4.412 21.087 1.00 8.52 1354 TYR A CA 1
ATOM 1396 C C . TYR A 1 167 ? 2.559 5.568 21.182 1.00 8.76 1354 TYR A C 1
ATOM 1397 O O . TYR A 1 167 ? 2.767 6.605 20.556 1.00 9.82 1354 TYR A O 1
ATOM 1406 N N . VAL A 1 168 ? 1.526 5.409 22.009 1.00 8.65 1355 VAL A N 1
ATOM 1407 C CA . VAL A 1 168 ? 0.570 6.484 22.262 1.00 8.56 1355 VAL A CA 1
ATOM 1408 C C . VAL A 1 168 ? 0.805 7.002 23.676 1.00 8.71 1355 VAL A C 1
ATOM 1409 O O . VAL A 1 168 ? 1.003 6.234 24.599 1.00 9.31 1355 VAL A O 1
ATOM 1413 N N . VAL A 1 169 ? 0.820 8.331 23.813 1.00 8.38 1356 VAL A N 1
ATOM 1414 C CA . VAL A 1 169 ? 1.158 8.970 25.102 1.00 9.03 1356 VAL A CA 1
ATOM 1415 C C . VAL A 1 169 ? -0.027 9.816 25.517 1.00 9.56 1356 VAL A C 1
ATOM 1416 O O . VAL A 1 169 ? -0.404 10.746 24.810 1.00 10.35 1356 VAL A O 1
ATOM 1420 N N . ASP A 1 170 ? -0.598 9.484 26.677 1.00 9.50 1357 ASP A N 1
ATOM 1421 C CA . ASP A 1 170 ? -1.579 10.343 27.331 1.00 10.66 1357 ASP A CA 1
ATOM 1422 C C . ASP A 1 170 ? -0.741 11.396 28.067 1.00 10.31 1357 ASP A C 1
ATOM 1423 O O . ASP A 1 170 ? -0.229 11.164 29.180 1.00 10.73 1357 ASP A O 1
ATOM 1428 N N . LEU A 1 171 ? -0.560 12.538 27.445 1.00 9.75 1358 LEU A N 1
ATOM 1429 C CA . LEU A 1 171 ? 0.335 13.548 27.911 1.00 10.41 1358 LEU A CA 1
ATOM 1430 C C . LEU A 1 171 ? -0.117 14.118 29.253 1.00 10.26 1358 LEU A C 1
ATOM 1431 O O . LEU A 1 171 ? 0.718 14.483 30.074 1.00 10.69 1358 LEU A O 1
ATOM 1436 N N . ASN A 1 172 ? -1.427 14.213 29.443 1.00 10.23 1359 ASN A N 1
ATOM 1437 C CA . ASN A 1 172 ? -1.922 14.687 30.733 1.00 9.40 1359 ASN A CA 1
ATOM 1438 C C . ASN A 1 172 ? -1.560 13.751 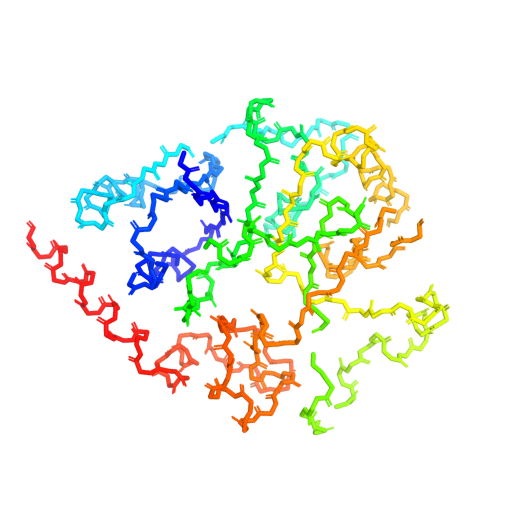31.887 1.00 9.96 1359 ASN A C 1
ATOM 1439 O O . ASN A 1 172 ? -1.062 14.198 32.932 1.00 9.82 1359 ASN A O 1
ATOM 1444 N N . ARG A 1 173 ? -1.808 12.462 31.699 1.00 10.09 1360 ARG A N 1
ATOM 1445 C CA . ARG A 1 173 ? -1.454 11.487 32.721 1.00 11.53 1360 ARG A CA 1
ATOM 1446 C C . ARG A 1 173 ? 0.055 11.453 32.909 1.00 10.12 1360 ARG A C 1
ATOM 1447 O O . ARG A 1 173 ? 0.552 11.353 34.036 1.00 10.52 1360 ARG A O 1
ATOM 1455 N N . PHE A 1 174 ? 0.798 11.497 31.802 1.00 10.39 1361 PHE A N 1
ATOM 1456 C CA . PHE A 1 174 ? 2.248 11.446 31.835 1.00 10.75 1361 PHE A CA 1
ATOM 1457 C C . PHE A 1 174 ? 2.791 12.621 32.652 1.00 10.64 1361 PHE A C 1
ATOM 1458 O O . PHE A 1 174 ? 3.657 12.453 33.508 1.00 11.29 1361 PHE A O 1
ATOM 1466 N N . ARG A 1 175 ? 2.225 13.804 32.433 1.00 10.77 1362 ARG A N 1
ATOM 1467 C CA . ARG A 1 175 ? 2.644 15.002 33.199 1.00 11.96 1362 ARG A CA 1
ATOM 1468 C C . ARG A 1 175 ? 2.226 14.864 34.661 1.00 11.69 1362 ARG A C 1
ATOM 1469 O O . ARG A 1 175 ? 3.019 15.151 35.526 1.00 13.70 1362 ARG A O 1
ATOM 1477 N N . ALA A 1 176 ? 1.010 14.384 34.926 1.00 11.07 1363 ALA A N 1
ATOM 1478 C CA . ALA A 1 176 ? 0.501 14.290 36.300 1.00 11.72 1363 ALA A CA 1
ATOM 1479 C C . ALA A 1 176 ? 1.361 13.367 37.136 1.00 12.97 1363 ALA A C 1
ATOM 1480 O O . ALA A 1 176 ? 1.623 13.656 38.327 1.00 14.37 1363 ALA A O 1
ATOM 1482 N N . LEU A 1 177 ? 1.829 12.283 36.505 1.00 12.56 1364 LEU A N 1
ATOM 1483 C CA . LEU A 1 177 ? 2.704 11.292 37.161 1.00 13.40 1364 LEU A CA 1
ATOM 1484 C C . LEU A 1 177 ? 4.171 11.704 37.282 1.00 13.87 1364 LEU A C 1
ATOM 1485 O O . LEU A 1 177 ? 4.965 10.938 37.855 1.00 17.26 1364 LEU A O 1
ATOM 1490 N N . ALA A 1 178 ? 4.559 12.859 36.745 1.00 13.15 1365 ALA A N 1
ATOM 1491 C CA . ALA A 1 178 ? 5.947 13.316 36.700 1.00 14.47 1365 ALA A CA 1
ATOM 1492 C C . ALA A 1 178 ? 6.843 12.277 36.010 1.00 14.50 1365 ALA A C 1
ATOM 1493 O O . ALA A 1 178 ? 8.002 12.084 36.384 1.00 16.91 1365 ALA A O 1
ATOM 1495 N N . ALA A 1 179 ? 6.291 11.605 35.007 1.00 14.43 1366 ALA A N 1
ATOM 1496 C CA . ALA A 1 179 ? 6.988 10.496 34.338 1.00 13.61 1366 ALA A CA 1
ATOM 1497 C C . ALA A 1 179 ? 8.243 10.979 33.602 1.00 14.52 1366 ALA A C 1
ATOM 1498 O O . ALA A 1 179 ? 9.245 10.254 33.509 1.00 14.03 1366 ALA A O 1
ATOM 1500 N N . GLY A 1 180 ? 8.220 12.201 33.100 1.00 14.25 1367 GLY A N 1
ATOM 1501 C CA . GLY A 1 180 ? 9.375 12.731 32.372 1.00 13.90 1367 GLY A CA 1
ATOM 1502 C C . GLY A 1 180 ? 10.595 12.900 33.254 1.00 14.41 1367 GLY A C 1
ATOM 1503 O O . GLY A 1 180 ? 11.700 12.499 32.898 1.00 13.82 1367 GLY A O 1
ATOM 1504 N N . ASP A 1 181 ? 10.408 13.465 34.446 1.00 14.98 1368 ASP A N 1
ATOM 1505 C CA . ASP A 1 181 ? 11.503 13.574 35.412 1.00 16.55 1368 ASP A CA 1
ATOM 1506 C C . ASP A 1 181 ? 12.011 12.184 35.817 1.00 14.99 1368 ASP A C 1
ATOM 1507 O O . ASP A 1 181 ? 13.225 11.967 35.980 1.00 16.25 1368 ASP A O 1
ATOM 1512 N N . ARG A 1 182 ? 11.091 11.239 35.974 1.00 14.78 1369 ARG A N 1
ATOM 1513 C CA . ARG A 1 182 ? 11.500 9.872 36.353 1.00 15.82 1369 ARG A CA 1
ATOM 1514 C C . ARG A 1 182 ? 12.315 9.187 35.242 1.00 13.15 1369 ARG A C 1
ATOM 1515 O O . ARG A 1 182 ? 13.354 8.574 35.502 1.00 13.26 1369 ARG A O 1
ATOM 1523 N N . LEU A 1 183 ? 11.896 9.333 33.992 1.00 12.78 1370 LEU A N 1
ATOM 1524 C CA . LEU A 1 183 ? 12.631 8.758 32.875 1.00 12.72 1370 LEU A CA 1
ATOM 1525 C C . LEU A 1 183 ? 14.010 9.415 32.733 1.00 11.70 1370 LEU A C 1
ATOM 1526 O O . LEU A 1 183 ? 14.997 8.735 32.558 1.00 12.84 1370 LEU A O 1
ATOM 1531 N N . ARG A 1 184 ? 14.074 10.736 32.825 1.00 12.72 1371 ARG A N 1
ATOM 1532 C CA . ARG A 1 184 ? 15.370 11.405 32.746 1.00 12.18 1371 ARG A CA 1
ATOM 1533 C C . ARG A 1 184 ? 16.309 11.021 33.921 1.00 13.20 1371 ARG A C 1
ATOM 1534 O O . ARG A 1 184 ? 17.506 10.873 33.731 1.00 13.69 1371 ARG A O 1
ATOM 1542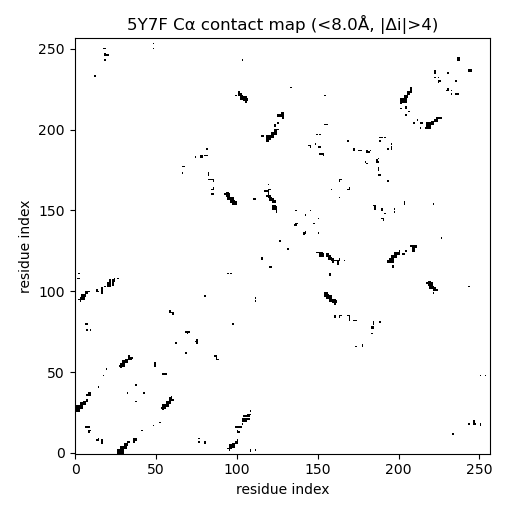 N N . GLY A 1 185 ? 15.748 10.857 35.118 1.00 13.18 1372 GLY A N 1
ATOM 1543 C CA . GLY A 1 185 ? 16.545 10.408 36.273 1.00 14.51 1372 GLY A CA 1
ATOM 1544 C C . GLY A 1 185 ? 17.112 9.015 36.071 1.00 14.56 1372 GLY A C 1
ATOM 1545 O O . GLY A 1 185 ? 18.277 8.759 36.337 1.00 16.64 1372 GLY A O 1
ATOM 1546 N N . GLN A 1 186 ? 16.305 8.111 35.533 1.00 13.86 1373 GLN A N 1
ATOM 1547 C CA . GLN A 1 186 ? 16.776 6.737 35.300 1.00 13.93 1373 GLN A CA 1
ATOM 1548 C C . GLN A 1 186 ? 17.800 6.699 34.153 1.00 13.60 1373 GLN A C 1
ATOM 1549 O O . GLN A 1 186 ? 18.773 5.930 34.197 1.00 16.34 1373 GLN A O 1
ATOM 1555 N N . TYR A 1 187 ? 17.600 7.534 33.127 1.00 13.96 1374 TYR A N 1
ATOM 1556 C CA . TYR A 1 187 ? 18.575 7.654 32.042 1.00 14.07 1374 TYR A CA 1
ATOM 1557 C C . TYR A 1 187 ? 19.947 8.021 32.596 1.00 16.19 1374 TYR A C 1
ATOM 1558 O O . TYR A 1 187 ? 20.948 7.390 32.273 1.00 16.31 1374 TYR A O 1
ATOM 1567 N N . HIS A 1 188 ? 19.965 9.006 33.476 1.00 16.82 1375 HIS A N 1
ATOM 1568 C CA . HIS A 1 188 ? 21.214 9.349 34.149 1.00 18.89 1375 HIS A CA 1
ATOM 1569 C C . HIS A 1 188 ? 21.829 8.204 34.928 1.00 21.16 1375 HIS A C 1
ATOM 1570 O O . H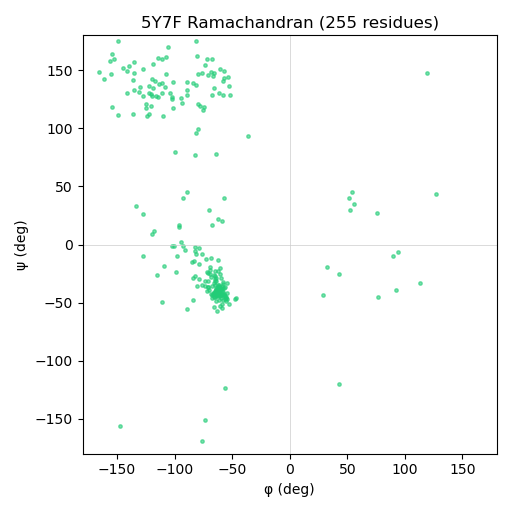IS A 1 188 ? 23.022 7.918 34.791 1.00 24.75 1375 HIS A O 1
ATOM 1577 N N . THR A 1 189 ? 21.008 7.535 35.725 1.00 20.07 1376 THR A N 1
ATOM 1578 C CA . THR A 1 189 ? 21.471 6.433 36.554 1.00 20.64 1376 THR A CA 1
ATOM 1579 C C . THR A 1 189 ? 22.083 5.325 35.690 1.00 23.24 1376 THR A C 1
ATOM 1580 O O . THR A 1 189 ? 23.217 4.905 35.928 1.00 26.01 1376 THR A O 1
ATOM 1584 N N . LEU A 1 190 ? 21.328 4.839 34.704 1.00 22.08 1377 LEU A N 1
ATOM 1585 C CA . LEU A 1 190 ? 21.817 3.841 33.774 1.00 23.30 1377 LEU A CA 1
ATOM 1586 C C . LEU A 1 190 ? 22.796 4.571 32.822 1.00 27.79 1377 LEU A C 1
ATOM 1587 O O . LEU A 1 190 ? 23.709 3.962 32.254 1.00 39.05 1377 LEU A O 1
ATOM 1592 N N . LEU A 1 197 ? 21.384 0.470 28.213 1.00 23.48 1384 LEU A N 1
ATOM 1593 C CA . LEU A 1 197 ? 20.544 1.258 27.274 1.00 20.65 1384 LEU A CA 1
ATOM 1594 C C . LEU A 1 197 ? 21.020 1.232 25.823 1.00 20.40 1384 LEU A C 1
ATOM 1595 O O . LEU A 1 197 ? 20.980 2.230 25.074 1.00 18.88 1384 LEU A O 1
ATOM 1600 N N . ALA A 1 198 ? 21.383 0.042 25.393 1.00 17.08 1385 ALA A N 1
ATOM 1601 C CA . ALA A 1 198 ? 21.790 -0.181 24.016 1.00 18.39 1385 ALA A CA 1
ATOM 1602 C C . ALA A 1 198 ? 20.701 0.287 23.060 1.00 18.27 1385 ALA A C 1
ATOM 1603 O O . ALA A 1 198 ? 20.977 0.952 22.074 1.00 19.23 1385 ALA A O 1
ATOM 1605 N N . ASN A 1 199 ? 19.459 -0.063 23.374 1.00 16.19 1386 ASN A N 1
ATOM 1606 C CA . ASN A 1 199 ? 18.288 0.393 22.615 1.00 14.83 1386 ASN A CA 1
ATOM 1607 C C . ASN A 1 199 ? 17.655 1.564 23.385 1.00 13.87 1386 ASN A C 1
ATOM 1608 O O . ASN A 1 199 ? 16.678 1.385 24.074 1.00 13.88 1386 ASN A O 1
ATOM 1613 N N . LEU A 1 200 ? 18.208 2.773 23.264 1.00 13.07 1387 LEU A N 1
ATOM 1614 C CA . LEU A 1 200 ? 17.890 3.823 24.220 1.00 13.91 1387 LEU A CA 1
ATOM 1615 C C . LEU A 1 200 ? 16.385 4.137 24.379 1.00 12.79 1387 LEU A C 1
ATOM 1616 O O . LEU A 1 200 ? 15.851 4.181 25.490 1.00 14.84 1387 LEU A O 1
ATOM 1621 N N . ASP A 1 201 ? 15.699 4.313 23.260 1.00 11.51 1388 ASP A N 1
ATOM 1622 C CA . ASP A 1 201 ? 14.267 4.645 23.276 1.00 11.37 1388 ASP A CA 1
ATOM 1623 C C . ASP A 1 201 ? 13.334 3.500 23.682 1.00 10.77 1388 ASP A C 1
ATOM 1624 O O . ASP A 1 201 ? 12.143 3.732 23.937 1.00 12.21 1388 ASP A O 1
ATOM 1629 N N . GLN A 1 202 ? 13.875 2.284 23.715 1.00 11.07 1389 GLN A N 1
ATOM 1630 C CA . GLN A 1 202 ? 13.115 1.061 23.937 1.00 10.56 1389 GLN A CA 1
ATOM 1631 C C . GLN A 1 202 ? 13.445 0.456 25.288 1.00 10.03 1389 GLN A C 1
ATOM 1632 O O . GLN A 1 202 ? 12.545 0.136 26.063 1.00 10.52 1389 GLN A O 1
ATOM 1638 N N . ASP A 1 203 ? 14.733 0.314 25.575 1.00 10.88 1390 ASP A N 1
ATOM 1639 C CA . ASP A 1 203 ? 15.148 -0.240 26.878 1.00 11.47 1390 ASP A CA 1
ATOM 1640 C C . ASP A 1 203 ? 14.653 0.635 28.047 1.00 11.09 1390 ASP A C 1
ATOM 1641 O O . ASP A 1 203 ? 14.278 0.128 29.090 1.00 11.61 1390 ASP A O 1
ATOM 1646 N N . LEU A 1 204 ? 14.694 1.957 27.890 1.00 11.43 1391 LEU A N 1
ATOM 1647 C CA . LEU A 1 204 ? 14.337 2.826 28.986 1.00 11.41 1391 LEU A CA 1
ATOM 1648 C C . LEU A 1 204 ? 12.851 2.655 29.427 1.00 10.68 1391 LEU A C 1
ATOM 1649 O O . LEU A 1 204 ? 12.591 2.357 30.604 1.00 11.59 1391 LEU A O 1
ATOM 1654 N N . PRO A 1 205 ? 11.865 2.831 28.512 1.00 9.88 1392 PRO A N 1
ATOM 1655 C CA . PRO A 1 205 ? 10.503 2.599 28.967 1.00 10.19 1392 PRO A CA 1
ATOM 1656 C C . PRO A 1 205 ? 10.241 1.151 29.426 1.00 9.60 1392 PRO A C 1
ATOM 1657 O O . PRO A 1 205 ? 9.512 0.917 30.405 1.00 10.29 1392 PRO A O 1
ATOM 1661 N N . ASN A 1 206 ? 10.829 0.178 28.764 1.00 9.61 1393 ASN A N 1
ATOM 1662 C CA . ASN A 1 206 ? 10.625 -1.210 29.188 1.00 9.45 1393 ASN A CA 1
ATOM 1663 C C . ASN A 1 206 ? 11.224 -1.492 30.569 1.00 10.59 1393 ASN A C 1
ATOM 1664 O O . ASN A 1 206 ? 10.702 -2.318 31.296 1.00 11.95 1393 ASN A O 1
ATOM 1669 N N . ASN A 1 207 ? 12.330 -0.821 30.902 1.00 10.79 1394 ASN A N 1
ATOM 1670 C CA . ASN A 1 207 ? 12.987 -0.955 32.233 1.00 12.90 1394 ASN A CA 1
ATOM 1671 C C . ASN A 1 207 ? 12.177 -0.341 33.356 1.00 12.42 1394 ASN A C 1
ATOM 1672 O O . ASN A 1 207 ? 12.282 -0.803 34.509 1.00 14.39 1394 ASN A O 1
ATOM 1685 N N . GLN A 1 209 ? 8.778 0.074 33.788 1.00 10.96 1396 GLN A N 1
ATOM 1686 C CA . GLN A 1 209 ? 7.348 -0.213 33.815 1.00 11.48 1396 GLN A CA 1
ATOM 1687 C C . GLN A 1 209 ? 6.710 -0.243 35.214 1.00 12.16 1396 GLN A C 1
ATOM 1688 O O . GLN A 1 209 ? 5.590 0.143 35.347 1.00 12.78 1396 GLN A O 1
ATOM 1694 N N . ALA A 1 210 ? 7.427 -0.670 36.240 1.00 14.59 1397 ALA A N 1
ATOM 1695 C CA . ALA A 1 210 ? 6.818 -0.697 37.576 1.00 16.36 1397 ALA A CA 1
ATOM 1696 C C . ALA A 1 210 ? 6.543 0.701 38.092 1.00 17.86 1397 ALA A C 1
ATOM 1697 O O . ALA A 1 210 ? 5.559 0.923 38.783 1.00 23.24 1397 ALA A O 1
ATOM 1707 N N . ILE A 1 212 ? 6.481 3.524 35.849 1.00 12.43 1399 ILE A N 1
ATOM 1708 C CA . ILE A 1 212 ? 5.781 4.253 34.798 1.00 11.98 1399 ILE A CA 1
ATOM 1709 C C . ILE A 1 212 ? 5.129 3.178 33.910 1.00 11.32 1399 ILE A C 1
ATOM 1710 O O . ILE A 1 212 ? 5.746 2.684 32.970 1.00 11.61 1399 ILE A O 1
ATOM 1715 N N . PRO A 1 213 ? 3.864 2.820 34.182 1.00 10.46 1400 PRO A N 1
ATOM 1716 C CA . PRO A 1 213 ? 3.283 1.660 33.522 1.00 10.97 1400 PRO A CA 1
ATOM 1717 C C . PRO A 1 213 ? 3.128 1.857 32.013 1.00 10.18 1400 PRO A C 1
ATOM 1718 O O . PRO A 1 213 ? 2.838 2.967 31.546 1.00 10.30 1400 PRO A O 1
ATOM 1722 N N . ILE A 1 214 ? 3.271 0.755 31.300 1.00 10.14 1401 ILE A N 1
ATOM 1723 C CA . ILE A 1 214 ? 2.912 0.647 29.890 1.00 9.39 1401 ILE A CA 1
ATOM 1724 C C . ILE A 1 214 ? 1.608 -0.120 29.763 1.00 9.74 1401 ILE A C 1
ATOM 1725 O O . ILE A 1 214 ? 1.504 -1.243 30.272 1.00 10.51 1401 ILE A O 1
ATOM 1730 N N . LYS A 1 215 ? 0.653 0.418 29.011 1.00 9.70 1402 LYS A N 1
ATOM 1731 C CA . LYS A 1 215 ? -0.492 -0.359 28.548 1.00 10.92 1402 LYS A CA 1
ATOM 1732 C C . LYS A 1 215 ? 0.015 -1.166 27.354 1.00 9.75 1402 LYS A C 1
ATOM 1733 O O . LYS A 1 215 ? 0.407 -0.561 26.344 1.00 10.12 1402 LYS A O 1
ATOM 1739 N N . SER A 1 216 ? -0.059 -2.500 27.409 1.00 9.85 1403 SER A N 1
ATOM 1740 C CA . SER A 1 216 ? 0.354 -3.309 26.268 1.00 9.34 1403 SER A CA 1
ATOM 1741 C C . SER A 1 216 ? -0.766 -3.264 25.241 1.00 10.16 1403 SER A C 1
ATOM 1742 O O . SER A 1 216 ? -1.868 -3.753 25.479 1.00 11.29 1403 SER A O 1
ATOM 1745 N N . LEU A 1 217 ? -0.465 -2.752 24.058 1.00 9.30 1404 LEU A N 1
ATOM 1746 C CA . LEU A 1 217 ? -1.453 -2.651 22.985 1.00 9.10 1404 LEU A CA 1
ATOM 1747 C C . LEU A 1 217 ? -1.678 -4.057 22.429 1.00 9.00 1404 LEU A C 1
ATOM 1748 O O . LEU A 1 217 ? -0.759 -4.885 22.428 1.00 9.56 1404 LEU A O 1
ATOM 1753 N N . PRO A 1 218 ? -2.866 -4.293 21.846 1.00 9.66 1405 PRO A N 1
ATOM 1754 C CA . PRO A 1 218 ? -3.049 -5.527 21.113 1.00 10.63 1405 PRO A CA 1
ATOM 1755 C C . PRO A 1 218 ? -1.979 -5.756 20.047 1.00 10.26 1405 PRO A C 1
ATOM 1756 O O . PRO A 1 218 ? -1.484 -4.807 19.433 1.00 10.40 1405 PRO A O 1
ATOM 1760 N N . GLN A 1 219 ? -1.603 -7.010 19.877 1.00 11.13 1406 GLN A N 1
ATOM 1761 C CA . GLN A 1 219 ? -0.460 -7.372 19.068 1.00 11.43 1406 GLN A CA 1
ATOM 1762 C C . GLN A 1 219 ? -0.491 -6.824 17.630 1.00 11.46 1406 GLN A C 1
ATOM 1763 O O . GLN A 1 219 ? 0.552 -6.457 17.068 1.00 12.54 1406 GLN A O 1
ATOM 1769 N N . GLU A 1 220 ? -1.689 -6.714 17.066 1.00 11.36 1407 GLU A N 1
ATOM 1770 C CA . GLU A 1 220 ? -1.866 -6.231 15.673 1.00 12.85 1407 GLU A CA 1
ATOM 1771 C C . GLU A 1 220 ? -1.392 -4.796 15.462 1.00 11.43 1407 GLU A C 1
ATOM 1772 O O . GLU A 1 220 ? -1.275 -4.355 14.319 1.00 12.61 1407 GLU A O 1
ATOM 1778 N N . TRP A 1 221 ? -1.136 -4.037 16.533 1.00 10.28 1408 TRP A N 1
ATOM 1779 C CA . TRP A 1 221 ? -0.788 -2.641 16.359 1.00 9.50 1408 TRP A CA 1
ATOM 1780 C C . TRP A 1 221 ? 0.544 -2.401 15.657 1.00 9.84 1408 TRP A C 1
ATOM 1781 O O . TRP A 1 221 ? 0.726 -1.330 15.054 1.00 11.40 1408 TRP A O 1
ATOM 1792 N N . LEU A 1 222 ? 1.476 -3.343 15.742 1.00 9.75 1409 LEU A N 1
ATOM 1793 C CA . LEU A 1 222 ? 2.814 -3.107 15.176 1.00 9.98 1409 LEU A CA 1
ATOM 1794 C C . LEU A 1 222 ? 3.364 -4.447 14.714 1.00 10.17 1409 LEU A C 1
ATOM 1795 O O . LEU A 1 222 ? 3.652 -5.318 15.520 1.00 11.08 1409 LEU A O 1
ATOM 1800 N N . TRP A 1 223 ? 3.491 -4.596 13.412 1.00 9.04 1410 TRP A N 1
ATOM 1801 C CA . TRP A 1 223 ? 4.134 -5.762 12.796 1.00 9.81 1410 TRP A CA 1
ATOM 1802 C C . TRP A 1 223 ? 5.450 -5.342 12.167 1.00 9.63 1410 TRP A C 1
ATOM 1803 O O . TRP A 1 223 ? 5.495 -4.329 11.457 1.00 9.85 1410 TRP A O 1
ATOM 1814 N N . CYS A 1 224 ? 6.512 -6.094 12.477 1.00 10.26 1411 CYS A N 1
ATOM 1815 C CA . CYS A 1 224 ? 7.808 -5.968 11.830 1.00 10.98 1411 CYS A CA 1
ATOM 1816 C C . CYS A 1 224 ? 8.233 -7.370 11.427 1.00 11.70 1411 CYS A C 1
ATOM 1817 O O . CYS A 1 224 ? 8.169 -8.305 12.245 1.00 11.76 1411 CYS A O 1
ATOM 1820 N N . GLU A 1 225 ? 8.655 -7.521 10.172 1.00 10.79 1412 GLU A N 1
ATOM 1821 C CA . GLU A 1 225 ? 9.025 -8.841 9.633 1.00 12.18 1412 GLU A CA 1
ATOM 1822 C C . GLU A 1 225 ? 10.146 -9.501 10.448 1.00 11.92 1412 GLU A C 1
ATOM 1823 O O . GLU A 1 225 ? 10.188 -10.711 10.541 1.00 13.85 1412 GLU A O 1
ATOM 1829 N N . THR A 1 226 ? 11.070 -8.701 10.990 1.00 11.71 1413 THR A N 1
ATOM 1830 C CA . THR A 1 226 ? 12.146 -9.212 11.838 1.00 12.97 1413 THR A CA 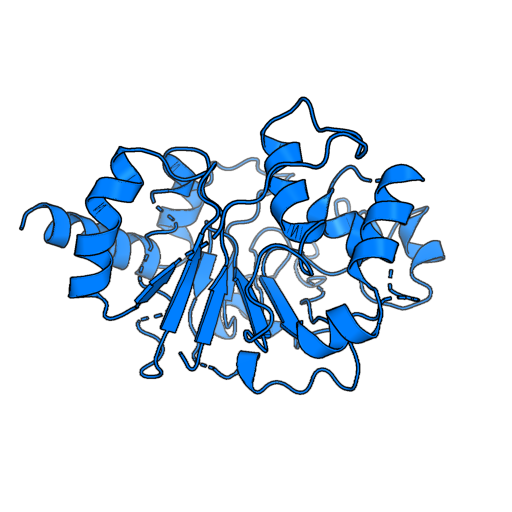1
ATOM 1831 C C . THR A 1 226 ? 11.645 -10.185 12.889 1.00 13.04 1413 THR A C 1
ATOM 1832 O O . THR A 1 226 ? 12.227 -11.227 13.090 1.00 15.15 1413 THR A O 1
ATOM 1836 N N . TRP A 1 227 ? 10.562 -9.812 13.561 1.00 12.42 1414 TRP A N 1
ATOM 1837 C CA . TRP A 1 227 ? 10.080 -10.527 14.729 1.00 11.82 1414 TRP A CA 1
ATOM 1838 C C . TRP A 1 227 ? 8.785 -11.299 14.530 1.00 12.60 1414 TRP A C 1
ATOM 1839 O O . TRP A 1 227 ? 8.464 -12.200 15.338 1.00 12.25 1414 TRP A O 1
ATOM 1850 N N . CYS A 1 228 ? 8.046 -10.954 13.472 1.00 11.72 1415 CYS A N 1
ATOM 1851 C CA . CYS A 1 228 ? 6.656 -11.362 13.338 1.00 12.51 1415 CYS A CA 1
ATOM 1852 C C . CYS A 1 228 ? 6.455 -12.194 12.089 1.00 14.01 1415 CYS A C 1
ATOM 1853 O O . CYS A 1 228 ? 7.006 -11.905 11.038 1.00 15.58 1415 CYS A O 1
ATOM 1856 N N . ALA A 1 229 ? 5.601 -13.191 12.225 1.00 15.81 1416 ALA A N 1
ATOM 1857 C CA . ALA A 1 229 ? 5.352 -14.158 11.171 1.00 15.96 1416 ALA A CA 1
ATOM 1858 C C . ALA A 1 229 ? 4.646 -13.572 9.964 1.00 16.33 1416 ALA A C 1
ATOM 1859 O O . ALA A 1 229 ? 3.827 -12.669 10.079 1.00 16.06 1416 ALA A O 1
ATOM 1861 N N . ASP A 1 230 ? 4.953 -14.124 8.790 1.00 17.08 1417 ASP A N 1
ATOM 1862 C CA . ASP A 1 230 ? 4.322 -13.674 7.562 1.00 18.68 1417 ASP A CA 1
ATOM 1863 C C . ASP A 1 230 ? 2.808 -13.712 7.635 1.00 17.83 1417 ASP A C 1
ATOM 1864 O O . ASP A 1 230 ? 2.147 -12.802 7.141 1.00 18.14 1417 ASP A O 1
ATOM 1869 N N . GLU A 1 231 ? 2.258 -14.775 8.229 1.00 19.07 1418 GLU A N 1
ATOM 1870 C CA . GLU A 1 231 ? 0.787 -14.920 8.306 1.00 22.27 1418 GLU A CA 1
ATOM 1871 C C . GLU A 1 231 ? 0.062 -13.804 9.063 1.00 21.30 1418 GLU A C 1
ATOM 1872 O O . GLU A 1 231 ? -1.136 -13.613 8.877 1.00 23.43 1418 GLU A O 1
ATOM 1878 N N . ASP A 1 232 ? 0.784 -13.062 9.906 1.00 19.73 1419 ASP A N 1
ATOM 1879 C CA . ASP A 1 232 ? 0.173 -11.964 10.665 1.00 18.56 1419 ASP A CA 1
ATOM 1880 C C . ASP A 1 232 ? 0.253 -10.586 10.007 1.00 15.87 1419 ASP A C 1
ATOM 1881 O O . ASP A 1 232 ? -0.328 -9.590 10.491 1.00 16.40 1419 ASP A O 1
ATOM 1886 N N . LEU A 1 233 ? 0.885 -10.533 8.843 1.00 14.56 1420 LEU A N 1
ATOM 1887 C CA . LEU A 1 233 ? 0.934 -9.297 8.076 1.00 15.77 1420 LEU A CA 1
ATOM 1888 C C . LEU A 1 233 ? -0.492 -8.859 7.692 1.00 13.83 1420 LEU A C 1
ATOM 1889 O O . LEU A 1 233 ? -0.802 -7.670 7.764 1.00 15.78 1420 LEU A O 1
ATOM 1894 N N . LYS A 1 234 ? -1.362 -9.823 7.305 1.00 15.32 1421 LYS A N 1
ATOM 1895 C CA . LYS A 1 234 ? -2.717 -9.504 6.824 1.00 19.15 1421 LYS A CA 1
ATOM 1896 C C . LYS A 1 234 ? -3.583 -8.766 7.834 1.00 17.00 1421 LYS A C 1
ATOM 1897 O O . LYS A 1 234 ? -4.476 -8.033 7.439 1.00 20.78 1421 LYS A O 1
ATOM 1903 N N . THR A 1 235 ? -3.345 -8.979 9.128 1.00 15.62 1422 THR A N 1
ATOM 1904 C CA . THR A 1 235 ? -4.129 -8.334 10.179 1.00 16.32 1422 THR A CA 1
ATOM 1905 C C . THR A 1 235 ? -3.378 -7.154 10.823 1.00 14.73 1422 THR A C 1
ATOM 1906 O O . THR A 1 235 ? -3.901 -6.504 11.696 1.00 15.30 1422 THR A O 1
ATOM 1910 N N . ALA A 1 236 ? -2.152 -6.887 10.387 1.00 12.72 1423 ALA A N 1
ATOM 1911 C CA . ALA A 1 236 ? -1.375 -5.761 10.951 1.00 12.12 1423 ALA A CA 1
ATOM 1912 C C . ALA A 1 236 ? -2.032 -4.411 10.730 1.00 11.57 1423 ALA A C 1
ATOM 1913 O O . ALA A 1 236 ? -2.391 -4.090 9.612 1.00 13.48 1423 ALA A O 1
ATOM 1915 N N . ARG A 1 237 ? -2.148 -3.619 11.785 1.00 10.63 1424 ARG A N 1
ATOM 1916 C CA . ARG A 1 237 ? -2.645 -2.251 11.682 1.00 10.96 1424 ARG A CA 1
ATOM 1917 C C . ARG A 1 237 ? -1.576 -1.276 11.212 1.00 10.24 1424 ARG A C 1
ATOM 1918 O O . ARG A 1 237 ? -1.902 -0.296 10.535 1.00 11.00 1424 ARG A O 1
ATOM 1926 N N . THR A 1 238 ? -0.331 -1.485 11.628 1.00 9.78 1425 THR A N 1
ATOM 1927 C CA . THR A 1 238 ? 0.787 -0.722 11.120 1.00 10.35 1425 THR A CA 1
ATOM 1928 C C . THR A 1 238 ? 1.974 -1.643 10.918 1.00 10.09 1425 THR A C 1
ATOM 1929 O O . THR A 1 238 ? 2.092 -2.688 11.564 1.00 10.48 1425 THR A O 1
ATOM 1933 N N . ILE A 1 239 ? 2.831 -1.240 9.984 1.00 10.49 1426 ILE A N 1
ATOM 1934 C CA . ILE A 1 239 ? 4.013 -1.977 9.629 1.00 10.58 1426 ILE A CA 1
ATOM 1935 C C . ILE A 1 239 ? 5.225 -1.118 9.915 1.00 10.67 1426 ILE A C 1
ATOM 1936 O O . ILE A 1 239 ? 5.248 0.061 9.553 1.00 12.44 1426 ILE A O 1
ATOM 1941 N N . ASP A 1 240 ? 6.241 -1.707 10.542 1.00 9.11 1427 ASP A N 1
ATOM 1942 C CA . ASP A 1 240 ? 7.510 -1.029 10.754 1.00 9.79 1427 ASP A CA 1
ATOM 1943 C C . ASP A 1 240 ? 8.579 -1.808 10.005 1.00 11.06 1427 ASP A C 1
ATOM 1944 O O . ASP A 1 240 ? 8.534 -3.039 10.004 1.00 11.96 1427 ASP A O 1
ATOM 1949 N N . LEU A 1 241 ? 9.528 -1.093 9.382 1.00 11.16 1428 LEU A N 1
ATOM 1950 C CA . LEU A 1 241 ? 10.578 -1.750 8.590 1.00 12.61 1428 LEU A CA 1
ATOM 1951 C C . LEU A 1 241 ? 11.816 -2.003 9.453 1.00 13.35 1428 LEU A C 1
ATOM 1952 O O . LEU A 1 241 ? 12.955 -1.802 9.012 1.00 15.62 1428 LEU A O 1
ATOM 1957 N N . CYS A 1 242 ? 11.598 -2.401 10.704 1.00 12.28 1429 CYS A N 1
ATOM 1958 C CA . CYS A 1 242 ? 12.662 -2.536 11.684 1.00 14.02 1429 CYS A CA 1
ATOM 1959 C C . CYS A 1 242 ? 13.819 -3.406 11.170 1.00 14.81 1429 CYS A C 1
ATOM 1960 O O . CYS A 1 242 ? 13.633 -4.427 10.520 1.00 14.60 1429 CYS A O 1
ATOM 1963 N N . ASN A 1 243 ? 15.010 -2.909 11.443 1.00 17.15 1430 ASN A N 1
ATOM 1964 C CA . ASN A 1 243 ? 16.253 -3.538 11.017 1.00 17.67 1430 ASN A CA 1
ATOM 1965 C C . ASN A 1 243 ? 16.303 -4.970 11.549 1.00 17.45 1430 ASN A C 1
ATOM 1966 O O . ASN A 1 243 ? 15.809 -5.281 12.668 1.00 19.38 1430 ASN A O 1
ATOM 1971 N N . ASN A 1 244 ? 16.856 -5.855 10.720 1.00 17.61 1431 ASN A N 1
ATOM 1972 C CA . ASN A 1 244 ? 16.856 -7.275 10.955 1.00 18.50 1431 ASN A CA 1
ATOM 1973 C C . ASN A 1 244 ? 18.312 -7.629 11.266 1.00 18.94 1431 ASN A C 1
ATOM 1974 O O . ASN A 1 244 ? 19.170 -7.563 10.370 1.00 19.64 1431 ASN A O 1
ATOM 1979 N N . PRO A 1 245 ? 18.605 -7.986 12.522 1.00 20.58 1432 PRO A N 1
ATOM 1980 C CA . PRO A 1 245 ? 19.989 -8.267 12.943 1.00 20.98 1432 PRO A CA 1
ATOM 1981 C C . PRO A 1 245 ? 20.594 -9.544 12.333 1.00 23.03 1432 PRO A C 1
ATOM 1982 O O . PRO A 1 245 ? 21.814 -9.759 12.452 1.00 23.49 1432 PRO A O 1
ATOM 1986 N N . LEU A 1 246 ? 19.772 -10.378 11.700 1.00 19.75 1433 LEU A N 1
ATOM 1987 C CA . LEU A 1 246 ? 20.243 -11.559 11.003 1.00 22.75 1433 LEU A CA 1
ATOM 1988 C C . LEU A 1 246 ? 20.603 -11.271 9.543 1.00 23.88 1433 LEU A C 1
ATOM 1989 O O . LEU A 1 246 ? 21.715 -11.550 9.104 1.00 24.82 1433 LEU A O 1
ATOM 1994 N N . THR A 1 247 ? 19.662 -10.720 8.787 1.00 23.18 1434 THR A N 1
ATOM 1995 C CA . THR A 1 247 ? 19.845 -10.526 7.344 1.00 22.34 1434 THR A CA 1
ATOM 1996 C C . THR A 1 247 ? 20.610 -9.240 7.009 1.00 22.96 1434 THR A C 1
ATOM 1997 O O . THR A 1 247 ? 21.284 -9.181 5.990 1.00 25.52 1434 THR A O 1
ATOM 2001 N N . LYS A 1 248 ? 20.505 -8.211 7.847 1.00 23.78 1435 LYS A N 1
ATOM 2002 C CA . LYS A 1 248 ? 21.035 -6.861 7.561 1.00 26.90 1435 LYS A CA 1
ATOM 2003 C C . LYS A 1 248 ? 20.566 -6.285 6.201 1.00 26.06 1435 LYS A C 1
ATOM 2004 O O . LYS A 1 248 ? 21.260 -5.480 5.566 1.00 28.04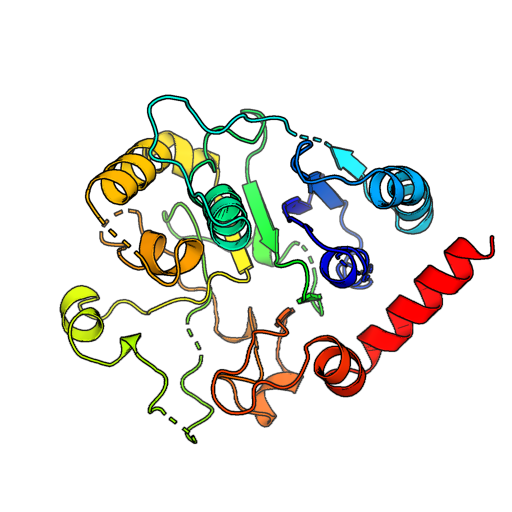 1435 LYS A O 1
ATOM 2010 N N . GLU A 1 249 ? 19.383 -6.688 5.763 1.00 21.35 1436 GLU A N 1
ATOM 2011 C CA . GLU A 1 249 ? 18.880 -6.253 4.454 1.00 22.16 1436 GLU A CA 1
ATOM 2012 C C . GLU A 1 249 ? 18.629 -4.734 4.487 1.00 21.32 1436 GLU A C 1
ATOM 2013 O O . GLU A 1 249 ? 18.057 -4.238 5.448 1.00 21.19 1436 GLU A O 1
ATOM 2019 N N . PRO A 1 250 ? 19.062 -3.995 3.448 1.00 22.00 1437 PRO A N 1
ATOM 2020 C CA . PRO A 1 250 ? 18.848 -2.548 3.416 1.00 18.70 1437 PRO A CA 1
ATOM 2021 C C . PRO A 1 250 ? 17.372 -2.153 3.518 1.00 17.38 1437 PRO A C 1
ATOM 2022 O O . PRO A 1 250 ? 16.506 -2.792 2.952 1.00 16.40 1437 PRO A O 1
ATOM 2026 N N . LYS A 1 251 ? 17.103 -1.093 4.247 1.00 15.97 1438 LYS A N 1
ATOM 2027 C CA . LYS A 1 251 ? 15.716 -0.683 4.453 1.00 15.51 1438 LYS A CA 1
ATOM 2028 C C . LYS A 1 251 ? 14.970 -0.340 3.174 1.00 14.39 1438 LYS A C 1
ATOM 2029 O O . LYS A 1 251 ? 13.796 -0.652 3.051 1.00 15.66 1438 LYS A O 1
ATOM 2035 N N . LEU A 1 252 ? 15.644 0.287 2.213 1.00 15.39 1439 LEU A N 1
ATOM 2036 C CA . LEU A 1 252 ? 14.994 0.634 0.971 1.00 15.24 1439 LEU A CA 1
ATOM 2037 C C . LEU A 1 252 ? 14.540 -0.614 0.239 1.00 14.77 1439 LEU A C 1
ATOM 2038 O O . LEU A 1 252 ? 13.433 -0.635 -0.293 1.00 14.61 1439 LEU A O 1
ATOM 2043 N N . ASP A 1 253 ? 15.382 -1.644 0.215 1.00 15.44 1440 ASP A N 1
ATOM 2044 C CA . ASP A 1 253 ? 15.009 -2.925 -0.378 1.00 16.61 1440 ASP A CA 1
ATOM 2045 C C . ASP A 1 253 ? 13.794 -3.511 0.323 1.00 15.22 1440 ASP A C 1
ATOM 2046 O O . ASP A 1 253 ? 12.884 -4.031 -0.319 1.00 16.78 1440 ASP A O 1
ATOM 2051 N N . ARG A 1 254 ? 13.772 -3.437 1.651 1.00 15.10 1441 ARG A N 1
ATOM 2052 C CA . ARG A 1 254 ? 12.624 -3.955 2.397 1.00 15.84 1441 ARG A CA 1
ATOM 2053 C C . ARG A 1 254 ? 11.360 -3.167 2.111 1.00 14.50 1441 ARG A C 1
ATOM 2054 O O . ARG A 1 254 ? 10.287 -3.745 1.978 1.00 15.11 1441 ARG A O 1
ATOM 2062 N N . ALA A 1 255 ? 11.488 -1.855 2.024 1.00 13.94 1442 ALA A N 1
ATOM 2063 C CA . ALA A 1 255 ? 10.338 -1.001 1.741 1.00 14.81 1442 ALA A CA 1
ATOM 2064 C C . ALA A 1 255 ? 9.716 -1.319 0.397 1.00 15.73 1442 ALA A C 1
ATOM 2065 O O . ALA A 1 255 ? 8.501 -1.284 0.270 1.00 17.99 1442 ALA A O 1
ATOM 2067 N N . ARG A 1 256 ? 10.544 -1.565 -0.617 1.00 16.18 1443 ARG A N 1
ATOM 2068 C CA . ARG A 1 256 ? 10.047 -1.892 -1.970 1.00 16.98 1443 ARG A CA 1
ATOM 2069 C C . ARG A 1 256 ? 9.249 -3.167 -1.984 1.00 18.45 1443 ARG A C 1
ATOM 2070 O O . ARG A 1 256 ? 8.277 -3.271 -2.726 1.00 22.65 1443 ARG A O 1
ATOM 2078 N N . ARG A 1 257 ? 9.658 -4.147 -1.196 1.00 15.86 1444 ARG A N 1
ATOM 2079 C CA . ARG A 1 257 ? 9.038 -5.478 -1.284 1.00 18.96 1444 ARG A CA 1
ATOM 2080 C C . ARG A 1 257 ? 7.958 -5.806 -0.253 1.00 18.25 1444 ARG A C 1
ATOM 2081 O O . ARG A 1 257 ? 7.145 -6.687 -0.490 1.00 18.54 1444 ARG A O 1
ATOM 2089 N N . GLN A 1 258 ? 7.966 -5.143 0.896 1.00 18.31 1445 GLN A N 1
ATOM 2090 C CA . GLN A 1 258 ? 7.137 -5.617 2.015 1.00 18.36 1445 GLN A CA 1
ATOM 2091 C C . GLN A 1 258 ? 5.641 -5.532 1.780 1.00 15.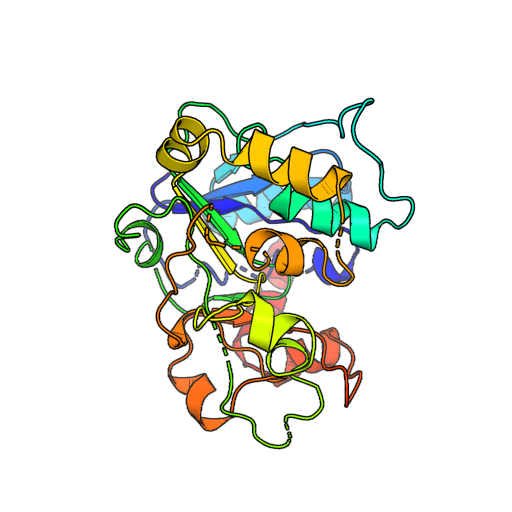74 1445 GLN A C 1
ATOM 2092 O O . GLN A 1 258 ? 4.906 -6.488 1.994 1.00 17.81 1445 GLN A O 1
ATOM 2098 N N . VAL A 1 259 ? 5.208 -4.343 1.424 1.00 15.11 1446 VAL A N 1
ATOM 2099 C CA . VAL A 1 259 ? 3.807 -4.102 1.118 1.00 15.08 1446 VAL A CA 1
ATOM 2100 C C . VAL A 1 259 ? 3.752 -3.259 -0.148 1.00 14.63 1446 VAL A C 1
ATOM 2101 O O . VAL A 1 259 ? 4.618 -2.419 -0.367 1.00 14.44 1446 VAL A O 1
ATOM 2105 N N . PRO A 1 260 ? 2.717 -3.455 -0.967 1.00 16.05 1447 PRO A N 1
ATOM 2106 C CA . PRO A 1 260 ? 2.694 -2.770 -2.246 1.00 15.62 1447 PRO A CA 1
ATOM 2107 C C . PRO A 1 260 ? 2.502 -1.268 -2.144 1.00 15.96 1447 PRO A C 1
ATOM 2108 O O . PRO A 1 260 ? 2.942 -0.535 -3.039 1.00 16.83 1447 PRO A O 1
ATOM 2112 N N . GLU A 1 261 ? 1.873 -0.798 -1.066 1.00 13.96 1448 GLU A N 1
ATOM 2113 C CA . GLU A 1 261 ? 1.538 0.626 -0.976 1.00 14.59 1448 GLU A CA 1
ATOM 2114 C C . GLU A 1 261 ? 2.753 1.534 -0.811 1.00 13.97 1448 GLU A C 1
ATOM 2115 O O . GLU A 1 261 ? 2.641 2.737 -1.045 1.00 12.67 1448 GLU A O 1
ATOM 2121 N N . TRP A 1 262 ? 3.899 0.998 -0.375 1.00 11.87 1449 TRP A N 1
ATOM 2122 C CA . TRP A 1 262 ? 5.073 1.869 -0.147 1.00 12.07 1449 TRP A CA 1
ATOM 2123 C C . TRP A 1 262 ? 5.434 2.532 -1.505 1.00 10.96 1449 TRP A C 1
ATOM 2124 O O . TRP A 1 262 ? 5.519 3.752 -1.613 1.00 10.88 1449 TRP A O 1
ATOM 2135 N N . THR A 1 263 ? 5.594 1.704 -2.519 1.00 11.54 1450 THR A N 1
ATOM 2136 C CA . THR A 1 263 ? 5.864 2.200 -3.875 1.00 12.56 1450 THR A CA 1
ATOM 2137 C C . THR A 1 263 ? 4.708 3.020 -4.458 1.00 10.61 1450 THR A C 1
ATOM 2138 O O . THR A 1 263 ? 4.941 4.054 -5.056 1.00 11.96 1450 THR A O 1
ATOM 2142 N N . GLU A 1 264 ? 3.472 2.601 -4.202 1.00 10.95 1451 GLU A N 1
ATOM 2143 C CA . GLU A 1 264 ? 2.302 3.375 -4.586 1.00 11.43 1451 GLU A CA 1
ATOM 2144 C C . GLU A 1 264 ? 2.401 4.809 -4.060 1.00 9.39 1451 GLU A C 1
ATOM 2145 O O . GLU A 1 264 ? 2.241 5.782 -4.784 1.00 10.36 1451 GLU A O 1
ATOM 2151 N N . TYR A 1 265 ? 2.674 4.943 -2.768 1.00 9.39 1452 TYR A N 1
ATOM 2152 C CA . TYR A 1 265 ? 2.701 6.250 -2.150 1.00 9.49 1452 TYR A CA 1
ATOM 2153 C C . TYR A 1 265 ? 3.931 7.030 -2.590 1.00 8.99 1452 TYR A C 1
ATOM 2154 O O . TYR A 1 265 ? 3.845 8.236 -2.784 1.00 9.94 1452 TYR A O 1
ATOM 2163 N N . ASP A 1 266 ? 5.069 6.350 -2.690 1.00 10.22 1453 ASP A N 1
ATOM 2164 C CA . ASP A 1 266 ? 6.275 7.038 -3.171 1.00 10.58 1453 ASP A CA 1
ATOM 2165 C C . ASP A 1 266 ? 6.034 7.623 -4.576 1.00 9.52 1453 ASP A C 1
ATOM 2166 O O . ASP A 1 266 ? 6.395 8.773 -4.845 1.00 10.21 1453 ASP A O 1
ATOM 2171 N N . ASN A 1 267 ? 5.348 6.842 -5.438 1.00 9.85 1454 ASN A N 1
ATOM 2172 C CA . ASN A 1 267 ? 5.027 7.310 -6.795 1.00 10.30 1454 ASN A CA 1
ATOM 2173 C C . ASN A 1 267 ? 4.061 8.486 -6.757 1.00 10.41 1454 ASN A C 1
ATOM 2174 O O . ASN A 1 267 ? 4.193 9.427 -7.507 1.00 10.85 1454 ASN A O 1
ATOM 2179 N N . GLU A 1 268 ? 3.061 8.428 -5.884 1.00 10.00 1455 GLU A N 1
ATOM 2180 C CA . GLU A 1 268 ? 2.122 9.518 -5.775 1.00 10.92 1455 GLU A CA 1
ATOM 2181 C C . GLU A 1 268 ? 2.814 10.819 -5.341 1.00 10.22 1455 GLU A C 1
ATOM 2182 O O . GLU A 1 268 ? 2.530 11.917 -5.826 1.00 11.33 1455 GLU A O 1
ATOM 2188 N N . ILE A 1 269 ? 3.713 10.692 -4.354 1.00 10.04 1456 ILE A N 1
ATOM 2189 C CA . ILE A 1 269 ? 4.476 11.859 -3.867 1.00 9.67 1456 ILE A CA 1
ATOM 2190 C C . ILE A 1 269 ? 5.361 12.437 -5.008 1.00 10.07 1456 ILE A C 1
ATOM 2191 O O . ILE A 1 269 ? 5.483 13.647 -5.138 1.00 10.52 1456 ILE A O 1
ATOM 2196 N N . ALA A 1 270 ? 5.973 11.545 -5.776 1.00 9.76 1457 ALA A N 1
ATOM 2197 C CA . ALA A 1 270 ? 6.779 11.959 -6.937 1.00 11.51 1457 ALA A CA 1
ATOM 2198 C C . ALA A 1 270 ? 5.963 12.754 -7.931 1.00 11.57 1457 ALA A C 1
ATOM 2199 O O . ALA A 1 270 ? 6.437 13.774 -8.463 1.00 12.57 1457 ALA A O 1
ATOM 2201 N N . GLU A 1 271 ? 4.714 12.341 -8.145 1.00 11.84 1458 GLU A N 1
ATOM 2202 C CA . GLU A 1 271 ? 3.839 13.063 -9.084 1.00 13.07 1458 GLU A CA 1
ATOM 2203 C C . GLU A 1 271 ? 3.438 14.399 -8.524 1.00 13.20 1458 GLU A C 1
ATOM 2204 O O . GLU A 1 271 ? 3.380 15.387 -9.246 1.00 14.87 1458 GLU A O 1
ATOM 2210 N N . LEU A 1 272 ? 3.211 14.472 -7.206 1.00 11.89 1459 LEU A N 1
ATOM 2211 C CA . LEU A 1 272 ? 2.994 15.768 -6.583 1.00 12.47 1459 LEU A CA 1
ATOM 2212 C C . LEU A 1 272 ? 4.168 16.712 -6.825 1.00 13.60 1459 LEU A C 1
ATOM 2213 O O . LEU A 1 272 ? 3.967 17.895 -7.155 1.00 16.31 1459 LEU A O 1
ATOM 2218 N N . ALA A 1 273 ? 5.379 16.177 -6.660 1.00 13.94 1460 ALA A N 1
ATOM 2219 C CA . ALA A 1 273 ? 6.583 16.967 -6.872 1.00 14.96 1460 ALA A CA 1
ATOM 2220 C C . ALA A 1 273 ? 6.686 17.485 -8.309 1.00 16.59 1460 ALA A C 1
ATOM 2221 O O . ALA A 1 273 ? 7.115 18.626 -8.497 1.00 19.41 1460 ALA A O 1
ATOM 2223 N N . VAL A 1 274 ? 6.263 16.684 -9.292 1.00 15.34 1461 VAL A N 1
ATOM 2224 C CA . VAL A 1 274 ? 6.233 17.153 -10.701 1.00 17.73 1461 VAL A CA 1
ATOM 2225 C C . VAL A 1 274 ? 5.378 18.422 -10.790 1.00 20.81 1461 VAL A C 1
ATOM 2226 O O . VAL A 1 274 ? 5.783 19.418 -11.440 1.00 25.36 1461 VAL A O 1
ATOM 2230 N N . ARG A 1 275 ? 4.223 18.425 -10.126 1.00 21.35 1462 ARG A N 1
ATOM 2231 C CA . ARG A 1 275 ? 3.384 19.638 -10.073 1.00 26.02 1462 ARG A CA 1
ATOM 2232 C C . ARG A 1 275 ? 4.028 20.726 -9.191 1.00 29.02 1462 ARG A C 1
ATOM 2233 O O . ARG A 1 275 ? 4.492 21.790 -9.724 1.00 37.98 1462 ARG A O 1
#

Secondary structure (DSSP, 8-state):
--EEEE----SHHHH-----------S-EEEE--GGG--HHHHHHHHHHHHHHT-EE----PPPTTS---SSHHHHHHHHHHTTTTTSS-TT--EEEEE-TTEEE----HHHHS--TT-SEEEE--------TT-GGGSHHHHHHHTTPPP-EEEEEEEEHHHHHHTTHHHHHHHHHHH---SHHHHHHH-----EEEPPGGG-B-TTTS-GGGGGG-SEEE----TTT---HHHHHHHH-THHHHHHHHHHHHHH-

Sequence (257 aa):
ADINIFSVASGHLYERLNIVSVKHTKHSVKFWFIEQFLSPSFKKFLPHLAKEYGFSYEVTYKWPHWLRGQREKQREIWGYKILFLDVLFPLSLDKVIFVDADQIVRTDYDLVQLDLEGAPYGFTPCDSRKEEGFRFWKQGYWKSHLRGRPYHISALYVVDLNRFRALAAGDRLRGQYHTLLANLDQDLPNNQAIPIKSLPQEWLWCETWCADEDLKTARTIDLCNNPLTKEPKLDRARRQVPEWTEYDNEIAELAVR

Solvent-accessible surface area: 12298 Å² total

Nearest PDB structures (foldseek):
  5y7f-assembly1_A  TM=9.968E-01  e=5.164E-54  Thermomyces dupontii
  5h18-assembly1_A  TM=9.832E-01  e=9.301E-49  Thermomyces dupontii
  7zlu-assembly1_A  TM=9.868E-01  e=1.899E-43  Thermochaetoides thermophila
  5mu1-assembly1_A  TM=9.822E-01  e=1.932E-42  Thermochaetoides thermophila DSM 1495
  5nv4-assembly1_A  TM=9.786E-01  e=8.173E-42  Thermochaetoides thermophila DSM 1495

Radius of gyration: 17.91 Å; Cα contacts (8 Å, |Δi|>4): 382; chains: 1; bounding box: 39×42×48 Å

B-factor: mean 16.13, std 7.25, range [7.07, 66.22]

Foldseek 3Di:
DLAEEEEAAADDVLLLLLLLLLVAEPDAYEYEYEVVRDDPVSVVCVVLSCVVSVYHYDFYDDDDPPFDADPDVVVNRLCVLAQALQPTDDPPDQKYKYAYSQKHFQHHSPQVPDDLPLQQKAFAAFQAPPVPPPPCCCDDPNVVQQVPPGQGDQNMMMGRNVSCVVVVVNVVLSVVSVVDPPPNNRCSPSNACSHYRHDPNLAEDEVLRDDPVSVVSRRMYGPDQHPPPRDDSVVCLVPVDPVSVVSSVVSVVSVVD